Protein AF-A0A7S2HI27-F1 (afdb_monomer)

Secondary structure (DSSP, 8-state):
---------------------------------------TTSSS-----PPPHHHHHHHHHHHHHHHHHHHHHHHHHHHHHHHHHHHHHHHHHHHHHHHHHHHHHHHHHHHHHHHS-GGGTS-S---S-HHHHHHHHHHHHHHHHHHHHHHHHHHHHHHHHHHHHHHHHHHHHHHHHHHHHHHHHHHHHHHHHHHHHHHHHHHHHHHHHHHHHHTTSS-HHHHHHHHHHHHHHHHHHHHHHHHHHHHHHHHHHHHHHHHHHHHHHHHHHHHHHHHHHHHHHHHHHHHHHHHHHHHHHHHHHHHHHHHHHHHHHHHHHHHHHHHHHHHHHHHHHHHHHHHHHHHHHHHHHTT-

Sequence (352 aa):
RFGRGDNMASTRREGIGSPRAEFLLSQSPRGRANTPQLPEWSAASSHYTPPTPEERSARKREARSLVLAWELDGKKEALNTAKKLSARRTLEAKTIELATLAQDALLTHERQVFIKPFSARLGADSPRTPWRDVAGETAARSRHVMLEAARASQRHEESVARALDAEKTERFAELRDRELRASIIDAEAKRRAYQQQEEESLERQRQLAAAKAAMRKDSTEEKQRMRQELDQAAAAFRKMREEQTTQRKVEKAAAQARAEKRRDEYQRQRQKEQEEFLNARSEREEVRQLDLAIERARRKHGVYEEAMEKLAPISIAYERLLKKEELVSRCCQLTVIYMPTLTCALALISRR

Foldseek 3Di:
DDDDDDDDDDDDDDDDDDDDDDDDDDDDDDDDDDDDPDPPPVPDDPVPPPDDPVRVVVVVLVVVLVVLVVVLVVLVVVLVVLVVVLVVLVVVLVVLVVVLVVLVVVLVVVVVVVPPDPVVPPPDDDDPDPVPVVVVVVVVVVVVSVVSVVVSVVSVVVSVVSVVVSVVVVVVSVVVSVVSVVVSVVSVVVSVVSVVVVVVVVVVVVVVVVLVVVCVDDDPVVNVVSVVVVVVVVVVVVVVVVVVVVVVVVVVVVVVVVVVVVVVVVVVVVVVVVVVVVVVVVVVVVVVVVVVVVVVVVVVVVVVVVVVVVVVVVVVVVVVVVVVVVVVVVVVVCCVVVVVVVVVVVVVVVVD

Nearest PDB structures (foldseek):
  3g6b-assembly1_A  TM=4.090E-01  e=7.636E+00  Thermotoga maritima

Radius of gyration: 52.17 Å; Cα contacts (8 Å, |Δi|>4): 32; chains: 1; bounding box: 162×77×148 Å

Solvent-accessible surface area (backbone atoms only — not comparable to full-atom values): 20433 Å² total; per-residue (Å²): 137,90,80,89,83,88,82,89,86,89,79,85,81,88,73,89,76,82,85,82,87,84,84,79,94,76,83,87,82,90,80,84,89,74,91,71,80,73,68,80,79,83,76,64,88,76,78,77,71,77,74,49,76,64,54,51,51,49,52,54,49,51,52,50,53,50,50,56,48,52,55,45,51,53,50,52,51,53,50,52,52,51,53,53,54,51,54,50,50,55,51,56,49,51,55,50,53,53,53,51,54,56,48,52,54,49,54,52,50,52,49,51,63,66,65,48,65,74,76,74,75,76,67,81,92,77,97,64,81,60,66,64,59,50,51,50,52,52,51,51,49,50,49,48,53,50,52,50,50,51,54,48,51,53,51,48,55,52,48,52,53,50,46,54,51,47,53,52,52,48,54,52,49,52,53,50,49,52,51,48,52,52,53,46,53,53,47,52,50,52,52,52,54,50,51,53,54,51,52,56,52,51,51,50,49,51,51,53,49,51,54,58,55,56,70,73,56,94,51,79,64,58,52,52,52,51,48,52,51,50,52,51,50,51,51,51,50,49,51,52,49,50,53,50,52,51,50,51,50,51,51,50,52,54,50,47,56,54,51,52,51,51,50,54,52,50,51,52,50,53,48,50,55,50,50,52,52,51,51,57,48,49,53,53,51,50,53,52,53,50,52,54,50,51,52,52,50,51,54,52,49,52,54,51,51,54,49,48,63,60,46,52,61,52,53,55,52,49,54,52,50,52,54,47,51,53,50,52,53,53,50,53,54,47,48,67,62,46,50,61,54,50,52,50,51,51,54,56,59,75,73,109

pLDDT: mean 71.55, std 16.92, range [29.66, 94.19]

Mean predicted aligned error: 22.21 Å

Organism: NCBI:txid156173

Structure (mmCIF, N/CA/C/O backbone):
data_AF-A0A7S2HI27-F1
#
_entry.id   AF-A0A7S2HI27-F1
#
loop_
_atom_site.group_PDB
_atom_site.id
_atom_site.type_symbol
_atom_site.label_atom_id
_atom_site.label_alt_id
_atom_site.label_comp_id
_atom_site.label_asym_id
_atom_site.label_entity_id
_atom_site.label_seq_id
_atom_site.pdbx_PDB_ins_code
_atom_site.Cartn_x
_atom_site.Cartn_y
_atom_site.Cartn_z
_atom_site.occupancy
_atom_site.B_iso_or_equiv
_atom_site.auth_seq_id
_atom_site.auth_comp_id
_atom_site.auth_asym_id
_atom_site.auth_atom_id
_atom_site.pdbx_PDB_model_num
ATOM 1 N N . ARG A 1 1 ? -7.202 48.201 -12.103 1.00 40.34 1 ARG A N 1
ATOM 2 C CA . ARG A 1 1 ? -7.567 47.899 -13.509 1.00 40.34 1 ARG A CA 1
ATOM 3 C C . ARG A 1 1 ? -7.611 46.388 -13.651 1.00 40.34 1 ARG A C 1
ATOM 5 O O . ARG A 1 1 ? -6.640 45.734 -13.310 1.00 40.34 1 ARG A O 1
ATOM 12 N N . PHE A 1 2 ? -8.782 45.886 -14.027 1.00 35.78 2 PHE A N 1
ATOM 13 C CA . PHE A 1 2 ? -9.138 44.479 -14.188 1.00 35.78 2 PHE A CA 1
ATOM 14 C C . PHE A 1 2 ? -8.617 43.893 -15.510 1.00 35.78 2 PHE A C 1
ATOM 16 O O . PHE A 1 2 ? -8.564 44.608 -16.506 1.00 35.78 2 PHE A O 1
ATOM 23 N N . GLY A 1 3 ? -8.395 42.579 -15.519 1.00 37.97 3 GLY A N 1
ATOM 24 C CA . GLY A 1 3 ? -8.517 41.676 -16.672 1.00 37.97 3 GLY A CA 1
ATOM 25 C C . GLY A 1 3 ? -8.587 40.255 -16.103 1.00 37.97 3 GLY A C 1
ATOM 26 O O . GLY A 1 3 ? -7.599 39.800 -15.545 1.00 37.97 3 GLY A O 1
ATOM 27 N N . ARG A 1 4 ? -9.767 39.666 -15.858 1.00 39.31 4 ARG A N 1
ATOM 28 C CA . ARG A 1 4 ? -10.734 39.039 -16.788 1.00 39.31 4 ARG A CA 1
ATOM 29 C C . ARG A 1 4 ? -10.100 38.013 -17.726 1.00 39.31 4 ARG A C 1
ATOM 31 O O . ARG A 1 4 ? -9.269 38.359 -18.556 1.00 39.31 4 ARG A O 1
ATOM 38 N N . GLY A 1 5 ? -10.588 36.784 -17.594 1.00 36.47 5 GLY A N 1
ATOM 39 C CA . GLY A 1 5 ? -10.248 35.619 -18.397 1.00 36.47 5 GLY A CA 1
ATOM 40 C C . GLY A 1 5 ? -10.961 34.385 -17.852 1.00 36.47 5 GLY A C 1
ATOM 41 O O . GLY A 1 5 ? -10.316 33.462 -17.373 1.00 36.47 5 GLY A O 1
ATOM 42 N N . ASP A 1 6 ? -12.294 34.440 -17.854 1.00 36.91 6 ASP A N 1
ATOM 43 C CA . ASP A 1 6 ? -13.207 33.329 -17.590 1.00 36.91 6 ASP A CA 1
ATOM 44 C C . ASP A 1 6 ? -12.965 32.158 -18.559 1.00 36.91 6 ASP A C 1
ATOM 46 O O . ASP A 1 6 ? -12.776 32.385 -19.754 1.00 36.91 6 ASP A O 1
ATOM 50 N N . ASN A 1 7 ? -13.054 30.910 -18.079 1.00 36.78 7 ASN A N 1
ATOM 51 C CA . ASN A 1 7 ? -14.154 30.015 -18.466 1.00 36.78 7 ASN A CA 1
ATOM 52 C C . ASN A 1 7 ? -14.074 28.606 -17.842 1.00 36.78 7 ASN A C 1
ATOM 54 O O . ASN A 1 7 ? -13.100 27.880 -18.002 1.00 36.78 7 ASN A O 1
ATOM 58 N N . MET A 1 8 ? -15.211 28.237 -17.238 1.00 33.50 8 MET A N 1
ATOM 59 C CA . MET A 1 8 ? -15.946 26.973 -17.402 1.00 33.50 8 MET A CA 1
ATOM 60 C C . MET A 1 8 ? -15.284 25.648 -16.983 1.00 33.50 8 MET A C 1
ATOM 62 O O . MET A 1 8 ? -14.594 25.011 -17.766 1.00 33.50 8 MET A O 1
ATOM 66 N N . ALA A 1 9 ? -15.685 25.142 -15.810 1.00 36.34 9 ALA A N 1
ATOM 67 C CA . ALA A 1 9 ? -16.401 23.860 -15.702 1.00 36.34 9 ALA A CA 1
ATOM 68 C C . ALA A 1 9 ? -16.939 23.669 -14.272 1.00 36.34 9 ALA A C 1
ATOM 70 O O . ALA A 1 9 ? -16.255 23.214 -13.359 1.00 36.34 9 ALA A O 1
ATOM 71 N N . SER A 1 10 ? -18.202 24.054 -14.102 1.00 35.12 10 SER A N 1
ATOM 72 C CA . SER A 1 10 ? -19.048 23.744 -12.955 1.00 35.12 10 SER A CA 1
ATOM 73 C C . SER A 1 10 ? -19.650 22.352 -13.150 1.00 35.12 10 SER A C 1
ATOM 75 O O . SER A 1 10 ? -20.384 22.132 -14.111 1.00 35.12 10 SER A O 1
ATOM 77 N N . THR A 1 11 ? -19.387 21.425 -12.228 1.00 40.94 11 THR A N 1
ATOM 78 C CA . THR A 1 11 ? -20.163 20.184 -12.097 1.00 40.94 11 THR A CA 1
ATOM 79 C C . THR A 1 11 ? -20.580 19.958 -10.648 1.00 40.94 11 THR A C 1
ATOM 81 O O . THR A 1 11 ? -19.803 19.507 -9.812 1.00 40.94 11 THR A O 1
ATOM 84 N N . ARG A 1 12 ? -21.849 20.310 -10.402 1.00 34.94 12 ARG A N 1
ATOM 85 C CA . ARG A 1 12 ? -22.857 19.591 -9.602 1.00 34.94 12 ARG A CA 1
ATOM 86 C C . ARG A 1 12 ? -22.393 18.940 -8.289 1.00 34.94 12 ARG A C 1
ATOM 88 O O . ARG A 1 12 ? -21.999 17.781 -8.243 1.00 34.94 12 ARG A O 1
ATOM 95 N N . ARG A 1 13 ? -22.634 19.662 -7.191 1.00 35.91 13 ARG A N 1
ATOM 96 C CA . ARG A 1 13 ? -22.995 19.082 -5.890 1.00 35.91 13 ARG A CA 1
ATOM 97 C C . ARG A 1 13 ? -24.518 19.084 -5.787 1.00 35.91 13 ARG A C 1
ATOM 99 O O . ARG A 1 13 ? -25.119 20.147 -5.664 1.00 35.91 13 ARG A O 1
ATOM 106 N N . GLU A 1 14 ? -25.134 17.911 -5.846 1.00 38.25 14 GLU A N 1
ATOM 107 C CA . GLU A 1 14 ? -26.539 17.739 -5.477 1.00 38.25 14 GLU A CA 1
ATOM 108 C C . GLU A 1 14 ? -26.642 17.788 -3.948 1.00 38.25 14 GLU A C 1
ATOM 110 O O . GLU A 1 14 ? -26.297 16.845 -3.239 1.00 38.25 14 GLU A O 1
ATOM 115 N N . GLY A 1 15 ? -27.042 18.954 -3.438 1.00 33.56 15 GLY A N 1
ATOM 116 C CA . GLY A 1 15 ? -27.524 19.121 -2.075 1.00 33.56 15 GLY A CA 1
ATOM 117 C C . GLY A 1 15 ? -29.012 18.797 -2.038 1.00 33.56 15 GLY A C 1
ATOM 118 O O . GLY A 1 15 ? -29.808 19.467 -2.693 1.00 33.56 15 GLY A O 1
ATOM 119 N N . ILE A 1 16 ? -29.384 17.771 -1.278 1.00 37.97 16 ILE A N 1
ATOM 120 C CA . ILE A 1 16 ? -30.780 17.433 -0.999 1.00 37.97 16 ILE A CA 1
ATOM 121 C C . ILE A 1 16 ? -31.325 18.508 -0.053 1.00 37.97 16 ILE A C 1
ATOM 123 O O . ILE A 1 16 ? -30.969 18.572 1.124 1.00 37.97 16 ILE A O 1
ATOM 127 N N . GLY A 1 17 ? -32.134 19.399 -0.623 1.00 32.72 17 GLY A N 1
ATOM 128 C CA . GLY A 1 17 ? -32.832 20.471 0.068 1.00 32.72 17 GLY A CA 1
ATOM 129 C C . GLY A 1 17 ? -34.028 19.955 0.863 1.00 32.72 17 GLY A C 1
ATOM 130 O O . GLY A 1 17 ? -34.836 19.169 0.377 1.00 32.72 17 GLY A O 1
ATOM 131 N N . SER A 1 18 ? -34.126 20.444 2.093 1.00 34.38 18 SER A N 1
ATOM 132 C CA . SER A 1 18 ? -35.302 20.372 2.957 1.00 34.38 18 SER A CA 1
ATOM 133 C C . SER A 1 18 ? -36.383 21.335 2.439 1.00 34.38 18 SER A C 1
ATOM 135 O O . SER A 1 18 ? -36.080 22.525 2.306 1.00 34.38 18 SER A O 1
ATOM 137 N N . PRO A 1 19 ? -37.625 20.902 2.144 1.00 43.41 19 PRO A N 1
ATOM 138 C CA . PRO A 1 19 ? -38.690 21.828 1.792 1.00 43.41 19 PRO A CA 1
ATOM 139 C C . PRO A 1 19 ? -39.452 22.271 3.046 1.00 43.41 19 PRO A C 1
ATOM 141 O O . PRO A 1 19 ? -40.261 21.546 3.622 1.00 43.41 19 PRO A O 1
ATOM 144 N N . ARG A 1 20 ? -39.185 23.516 3.445 1.00 33.19 20 ARG A N 1
ATOM 145 C CA . ARG A 1 20 ? -40.008 24.322 4.348 1.00 33.19 20 ARG A CA 1
ATOM 146 C C . ARG A 1 20 ? -41.232 24.789 3.553 1.00 33.19 20 ARG A C 1
ATOM 148 O O . ARG A 1 20 ? -41.101 25.620 2.661 1.00 33.19 20 ARG A O 1
ATOM 155 N N . ALA A 1 21 ? -42.395 24.211 3.836 1.00 35.25 21 ALA A N 1
ATOM 156 C CA . ALA A 1 21 ? -43.659 24.605 3.226 1.00 35.25 21 ALA A CA 1
ATOM 157 C C . ALA A 1 21 ? -44.201 25.874 3.906 1.00 35.25 21 ALA A C 1
ATOM 159 O O . ALA A 1 21 ? -44.671 25.831 5.041 1.00 35.25 21 ALA A O 1
ATOM 160 N N . GLU A 1 22 ? -44.138 26.998 3.200 1.00 37.84 22 GLU A N 1
ATOM 161 C CA . GLU A 1 22 ? -44.993 28.163 3.421 1.00 37.84 22 GLU A CA 1
ATOM 162 C C . GLU A 1 22 ? -46.023 28.175 2.297 1.00 37.84 22 GLU A C 1
ATOM 164 O O . GLU A 1 22 ? -45.631 28.347 1.151 1.00 37.84 22 GLU A O 1
ATOM 169 N N . PHE A 1 23 ? -47.315 28.006 2.590 1.00 33.44 23 PHE A N 1
ATOM 170 C CA . PHE A 1 23 ? -48.373 28.441 1.674 1.00 33.44 23 PHE A CA 1
ATOM 171 C C . PHE A 1 23 ? -49.658 28.809 2.442 1.00 33.44 23 PHE A C 1
ATOM 173 O O . PHE A 1 23 ? -50.375 27.959 2.956 1.00 33.44 23 PHE A O 1
ATOM 180 N N . LEU A 1 24 ? -49.881 30.127 2.486 1.00 33.06 24 LEU A N 1
ATOM 181 C CA . LEU A 1 24 ? -51.137 30.881 2.389 1.00 33.06 24 LEU A CA 1
ATOM 182 C C . LEU A 1 24 ? -52.266 30.687 3.421 1.00 33.06 24 LEU A C 1
ATOM 184 O O . LEU A 1 24 ? -53.130 29.820 3.328 1.00 33.06 24 LEU A O 1
ATOM 188 N N . LEU A 1 25 ? -52.353 31.701 4.286 1.00 38.38 25 LEU A N 1
ATOM 189 C CA . LEU A 1 25 ? -53.592 32.257 4.827 1.00 38.38 25 LEU A CA 1
ATOM 190 C C . LEU A 1 25 ? -54.541 32.682 3.690 1.00 38.38 25 LEU A C 1
ATOM 192 O O . LEU A 1 25 ? -54.223 33.599 2.935 1.00 38.38 25 LEU A O 1
ATOM 196 N N . SER A 1 26 ? -55.741 32.100 3.624 1.00 33.62 26 SER A N 1
ATOM 197 C CA . SER A 1 26 ? -56.891 32.761 2.995 1.00 33.62 26 SER A CA 1
ATOM 198 C C . SER A 1 26 ? -58.207 32.409 3.706 1.00 33.62 26 SER A C 1
ATOM 200 O O . SER A 1 26 ? -58.668 31.276 3.716 1.00 33.62 26 SER A O 1
ATOM 202 N N . GLN A 1 27 ? -58.716 33.428 4.401 1.00 33.16 27 GLN A N 1
ATOM 203 C CA . GLN A 1 27 ? -60.108 33.849 4.597 1.00 33.16 27 GLN A CA 1
ATOM 204 C C . GLN A 1 27 ? -61.234 32.799 4.693 1.00 33.16 27 GLN A C 1
ATOM 206 O O . GLN A 1 27 ? -61.635 32.166 3.722 1.00 33.16 27 GLN A O 1
ATOM 211 N N . SER A 1 28 ? -61.863 32.767 5.869 1.00 32.09 28 SER A N 1
ATOM 212 C CA . SER A 1 28 ? -63.181 32.180 6.122 1.00 32.09 28 SER A CA 1
ATOM 213 C C . SER A 1 28 ? -64.318 33.015 5.511 1.00 32.09 28 SER A C 1
ATOM 215 O O . SER A 1 28 ? -64.331 34.233 5.706 1.00 32.09 28 SER A O 1
ATOM 217 N N . PRO A 1 29 ? -65.375 32.388 4.965 1.00 38.41 29 PRO A N 1
ATOM 218 C CA . PRO A 1 29 ? -66.709 32.970 4.935 1.00 38.41 29 PRO A CA 1
ATOM 219 C C . PRO A 1 29 ? -67.636 32.293 5.960 1.00 38.41 29 PRO A C 1
ATOM 221 O O . PRO A 1 29 ? -67.665 31.074 6.119 1.00 38.41 29 PRO A O 1
ATOM 224 N N . ARG A 1 30 ? -68.410 33.116 6.675 1.00 38.09 30 ARG A N 1
ATOM 225 C CA . ARG A 1 30 ? -69.510 32.712 7.565 1.00 38.09 30 ARG A CA 1
ATOM 226 C C . ARG A 1 30 ? -70.665 32.105 6.754 1.00 38.09 30 ARG A C 1
ATOM 228 O O . ARG A 1 30 ? -71.075 32.705 5.768 1.00 38.09 30 ARG A O 1
ATOM 235 N N . GLY A 1 31 ? -71.280 31.023 7.244 1.00 29.66 31 GLY A N 1
ATOM 236 C CA . GLY A 1 31 ? -72.578 30.554 6.739 1.00 29.66 31 GLY A CA 1
ATOM 237 C C . GLY A 1 31 ? -73.040 29.203 7.300 1.00 29.66 31 GLY A C 1
ATOM 238 O O . GLY A 1 31 ? -72.462 28.174 6.992 1.00 29.66 31 GLY A O 1
ATOM 239 N N . ARG A 1 32 ? -74.077 29.254 8.143 1.00 34.44 32 ARG A N 1
ATOM 240 C CA . ARG A 1 32 ? -74.906 28.198 8.766 1.00 34.44 32 ARG A CA 1
ATOM 241 C C . ARG A 1 32 ? -74.897 26.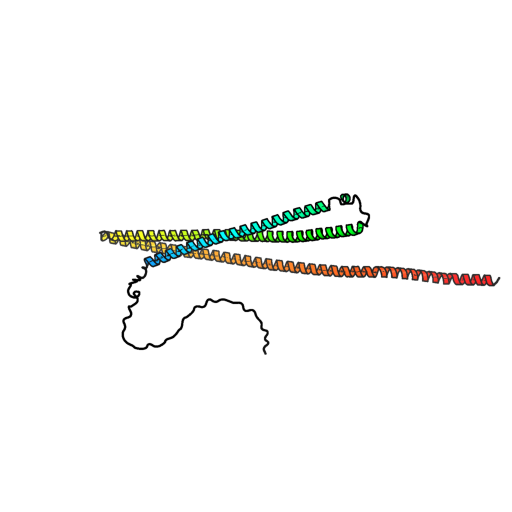758 8.199 1.00 34.44 32 ARG A C 1
ATOM 243 O O . ARG A 1 32 ? -75.182 26.533 7.034 1.00 34.44 32 ARG A O 1
ATOM 250 N N . ALA A 1 33 ? -74.806 25.832 9.163 1.00 43.66 33 ALA A N 1
ATOM 251 C CA . ALA A 1 33 ? -75.565 24.585 9.326 1.00 43.66 33 ALA A CA 1
ATOM 252 C C . ALA A 1 33 ? -75.698 23.647 8.116 1.00 43.66 33 ALA A C 1
ATOM 254 O O . ALA A 1 33 ? -76.652 23.724 7.356 1.00 43.66 33 ALA A O 1
ATOM 255 N N . ASN A 1 34 ? -74.802 22.664 8.072 1.00 35.19 34 ASN A N 1
ATOM 256 C CA . ASN A 1 34 ? -75.129 21.269 7.791 1.00 35.19 34 ASN A CA 1
ATOM 257 C C . ASN A 1 34 ? -74.070 20.433 8.507 1.00 35.19 34 ASN A C 1
ATOM 259 O O . ASN A 1 34 ? 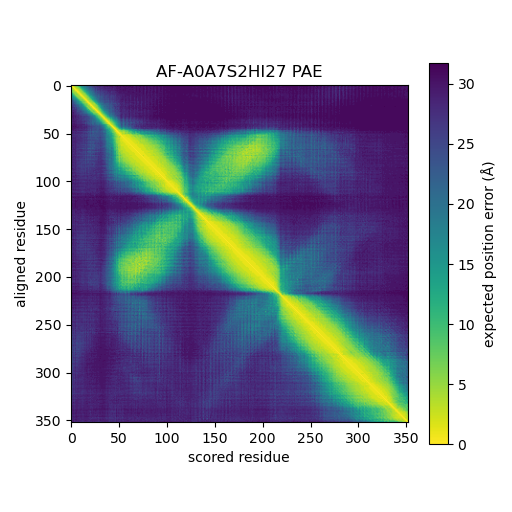-72.881 20.642 8.289 1.00 35.19 34 ASN A O 1
ATOM 263 N N . THR A 1 35 ? -74.497 19.564 9.419 1.00 51.72 35 THR A N 1
ATOM 264 C CA . THR A 1 35 ? -73.659 18.585 10.124 1.00 51.72 35 THR A CA 1
ATOM 265 C C . THR A 1 35 ? -72.743 17.843 9.150 1.00 51.72 35 THR A C 1
ATOM 267 O O . THR A 1 35 ? -73.254 17.053 8.355 1.00 51.72 35 THR A O 1
ATOM 270 N N . PRO A 1 36 ? -71.411 18.009 9.222 1.00 41.00 36 PRO A N 1
ATOM 271 C CA . PRO A 1 36 ? -70.496 17.026 8.686 1.00 41.00 36 PRO A CA 1
ATOM 272 C C . PRO A 1 36 ? -70.196 16.048 9.820 1.00 41.00 36 PRO A C 1
ATOM 274 O O . PRO A 1 36 ? -69.740 16.448 10.893 1.00 41.00 36 PRO A O 1
ATOM 277 N N . GLN A 1 37 ? -70.481 14.768 9.592 1.00 46.38 37 GLN A N 1
ATOM 278 C CA . GLN A 1 37 ? -69.892 13.679 10.363 1.00 46.38 37 GLN A CA 1
ATOM 279 C C . GLN A 1 37 ? -68.414 14.004 10.616 1.00 46.38 37 GLN A C 1
ATOM 281 O O . GLN A 1 37 ? -67.639 14.176 9.673 1.00 46.38 37 GLN A O 1
ATOM 286 N N . LEU A 1 38 ? -68.043 14.142 11.891 1.00 37.84 38 LEU A N 1
ATOM 287 C CA . LEU A 1 38 ? -66.640 14.140 12.280 1.00 37.84 38 LEU A CA 1
ATOM 288 C C . LEU A 1 38 ? -66.020 12.855 11.711 1.00 37.84 38 LEU A C 1
ATOM 290 O O . LEU A 1 38 ? -66.597 11.785 11.920 1.00 37.84 38 LEU A O 1
ATOM 294 N N . PRO A 1 39 ? -64.883 12.925 10.997 1.00 42.19 39 PRO A N 1
ATOM 295 C CA . PRO A 1 39 ? -64.158 11.723 10.623 1.00 42.19 39 PRO A CA 1
ATOM 296 C C . PRO A 1 39 ? -63.851 10.948 11.906 1.00 42.19 39 PRO A C 1
ATOM 298 O O . PRO A 1 39 ? -63.315 11.523 12.854 1.00 42.19 39 PRO A O 1
ATOM 301 N N . GLU A 1 40 ? -64.160 9.653 11.934 1.00 45.72 40 GLU A N 1
ATOM 302 C CA . GLU A 1 40 ? -64.028 8.738 13.087 1.00 45.72 40 GLU A CA 1
ATOM 303 C C . GLU A 1 40 ? -62.592 8.585 13.641 1.00 45.72 40 GLU A C 1
ATOM 305 O O . GLU A 1 40 ? -62.321 7.750 14.496 1.00 45.72 40 GLU A O 1
ATOM 310 N N . TRP A 1 41 ? -61.648 9.415 13.204 1.00 50.16 41 TRP A N 1
ATOM 311 C CA . TRP A 1 41 ? -60.259 9.420 13.647 1.00 50.16 41 TRP A CA 1
ATOM 312 C C . TRP A 1 41 ? -60.013 10.357 14.837 1.00 50.16 41 TRP A C 1
ATOM 314 O O . TRP A 1 41 ? -58.933 10.318 15.419 1.00 50.16 41 TRP A O 1
ATOM 324 N N . SER A 1 42 ? -60.986 11.188 15.238 1.00 45.28 42 SER A N 1
ATOM 325 C CA . SER A 1 42 ? -60.848 12.058 16.421 1.00 45.28 42 SER A CA 1
ATOM 326 C C . SER A 1 42 ? -61.451 11.478 17.705 1.00 45.28 42 SER A C 1
ATOM 328 O O . SER A 1 42 ? -61.485 12.165 18.723 1.00 45.28 42 SER A O 1
ATOM 330 N N . ALA A 1 43 ? -61.924 10.230 17.682 1.00 45.66 43 ALA A N 1
ATOM 331 C CA . ALA A 1 43 ? -62.493 9.561 18.850 1.00 45.66 43 ALA A CA 1
ATOM 332 C C . ALA A 1 43 ? -62.038 8.098 18.941 1.00 45.66 43 ALA A C 1
ATOM 334 O O . ALA A 1 43 ? -62.840 7.182 19.072 1.00 45.66 43 ALA A O 1
ATOM 335 N N . ALA A 1 44 ? -60.727 7.877 18.908 1.00 43.84 44 ALA A N 1
ATOM 336 C CA . ALA A 1 44 ? -60.136 6.669 19.458 1.00 43.84 44 ALA A CA 1
ATOM 337 C C . ALA A 1 44 ? -58.902 7.063 20.265 1.00 43.84 44 ALA A C 1
ATOM 339 O O . ALA A 1 44 ? -57.902 7.558 19.751 1.00 43.84 44 ALA A O 1
ATOM 340 N N . SER A 1 45 ? -59.025 6.860 21.566 1.00 48.09 45 SER A N 1
ATOM 341 C CA . SER A 1 45 ? -57.973 6.854 22.564 1.00 48.09 45 SER A CA 1
ATOM 342 C C . SER A 1 45 ? -56.720 6.102 22.091 1.00 48.09 45 SER A C 1
ATOM 344 O O . SER A 1 45 ? -5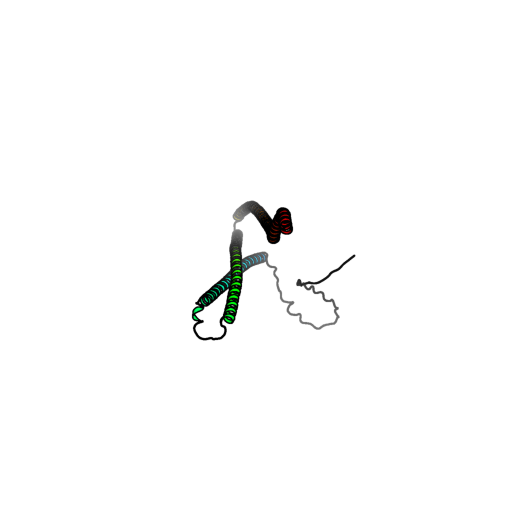6.558 4.915 22.372 1.00 48.09 45 SER A O 1
ATOM 346 N N . SER A 1 46 ? -55.761 6.783 21.465 1.00 48.97 46 SER A N 1
ATOM 347 C CA . SER A 1 46 ? -54.372 6.370 21.635 1.00 48.97 46 SER A CA 1
ATOM 348 C C . SER A 1 46 ? -53.952 6.896 23.003 1.00 48.97 46 SER A C 1
ATOM 350 O O . SER A 1 46 ? -53.443 8.011 23.129 1.00 48.97 46 SER A O 1
ATOM 352 N N . HIS A 1 47 ? -54.229 6.122 24.055 1.00 50.62 47 HIS A N 1
ATOM 353 C CA . HIS A 1 47 ? -53.550 6.294 25.332 1.00 50.62 47 HIS A CA 1
ATOM 354 C C . HIS A 1 47 ? -52.058 6.061 25.084 1.00 50.62 47 HIS A C 1
ATOM 356 O O . HIS A 1 47 ? -51.545 4.959 25.248 1.00 50.62 47 HIS A O 1
ATOM 362 N N . TYR A 1 48 ? -51.357 7.097 24.627 1.00 55.38 48 TYR A N 1
ATOM 363 C CA . TYR A 1 48 ? -49.911 7.109 24.610 1.00 55.38 48 TYR A CA 1
ATOM 364 C C . TYR A 1 48 ? -49.472 7.189 26.068 1.00 55.38 48 TYR A C 1
ATOM 366 O O . TYR A 1 48 ? -49.346 8.267 26.647 1.00 55.38 48 TYR A O 1
ATOM 374 N N . THR A 1 49 ? -49.307 6.029 26.695 1.00 62.81 49 THR A N 1
ATOM 375 C CA . THR A 1 49 ? -48.603 5.936 27.965 1.00 62.81 49 THR A CA 1
ATOM 376 C C . THR A 1 49 ? -47.130 6.191 27.668 1.00 62.81 49 THR A C 1
ATOM 378 O O . THR A 1 49 ? -46.519 5.407 26.934 1.00 62.81 49 THR A O 1
ATOM 381 N N . PRO A 1 50 ? -46.542 7.292 28.173 1.00 67.00 50 PRO A N 1
ATOM 382 C CA . PRO A 1 50 ? -45.126 7.536 27.981 1.00 67.00 50 PRO A CA 1
ATOM 383 C C . PRO A 1 50 ? -44.358 6.344 28.559 1.00 67.00 50 PRO A C 1
ATOM 385 O O . PRO A 1 50 ? -44.660 5.920 29.678 1.00 67.00 50 PRO A O 1
ATOM 388 N N . PRO A 1 51 ? -43.378 5.797 27.821 1.00 71.25 51 PRO A N 1
ATOM 389 C CA . PRO A 1 51 ? -42.718 4.574 28.230 1.00 71.25 51 PRO A CA 1
ATOM 390 C C . PRO A 1 51 ? -42.088 4.760 29.605 1.00 71.25 51 PRO A C 1
ATOM 392 O O . PRO A 1 51 ? -41.453 5.794 29.899 1.00 71.25 51 PRO A O 1
ATOM 395 N N . THR A 1 52 ? -42.276 3.756 30.455 1.00 80.19 52 THR A N 1
ATOM 396 C CA . THR A 1 52 ? -41.739 3.779 31.814 1.00 80.19 52 THR A CA 1
ATOM 397 C C . THR A 1 52 ? -40.209 3.913 31.761 1.00 80.19 52 THR A C 1
ATOM 399 O O . THR A 1 52 ? -39.575 3.611 30.741 1.00 80.19 52 THR A O 1
ATOM 402 N N . PRO A 1 53 ? -39.557 4.416 32.823 1.00 74.25 53 PRO A N 1
ATOM 403 C CA . PRO A 1 53 ? -38.096 4.483 32.872 1.00 74.25 53 PRO A CA 1
ATOM 404 C C . PRO A 1 53 ? -37.437 3.122 32.591 1.00 74.25 53 PRO A C 1
ATOM 406 O O . PRO A 1 53 ? -36.385 3.060 31.952 1.00 74.25 53 PRO A O 1
ATOM 409 N N . GLU A 1 54 ? -38.092 2.036 33.008 1.00 74.31 54 GLU A N 1
ATOM 410 C CA . GLU A 1 54 ? -37.666 0.658 32.768 1.00 74.31 54 GLU A CA 1
ATOM 411 C C . GLU A 1 54 ? -37.768 0.284 31.287 1.00 74.31 54 GLU A C 1
ATOM 413 O O . GLU A 1 54 ? -36.764 -0.140 30.711 1.00 74.31 54 GLU A O 1
ATOM 418 N N . GLU A 1 55 ? -38.900 0.554 30.632 1.00 74.94 55 GLU A N 1
ATOM 419 C CA . GLU A 1 55 ? -39.083 0.338 29.188 1.00 74.94 55 GLU A CA 1
ATOM 420 C C . GLU A 1 55 ? -38.109 1.163 28.342 1.00 74.94 55 GLU A C 1
ATOM 422 O O . GLU A 1 55 ? -37.526 0.656 27.383 1.00 74.94 55 GLU A O 1
ATOM 427 N N . ARG A 1 56 ? -37.859 2.427 28.708 1.00 74.31 56 ARG A N 1
ATOM 428 C CA . ARG A 1 56 ? -36.842 3.259 28.040 1.00 74.31 56 ARG A CA 1
ATOM 429 C C . ARG A 1 56 ? -35.443 2.674 28.199 1.00 74.31 56 ARG A C 1
ATOM 431 O O . ARG A 1 56 ? -34.655 2.701 27.253 1.00 74.31 56 ARG A O 1
ATOM 438 N N . SER A 1 57 ? -35.128 2.136 29.377 1.00 73.69 57 SER A N 1
ATOM 439 C CA . SER A 1 57 ? -33.845 1.478 29.623 1.00 73.69 57 SER A CA 1
ATOM 440 C C . SER A 1 57 ? -33.702 0.171 28.837 1.00 73.69 57 SER A C 1
ATOM 442 O O . SER A 1 57 ? -32.612 -0.107 28.342 1.00 73.69 57 SER A O 1
ATOM 444 N N . ALA A 1 58 ? -34.783 -0.602 28.694 1.00 74.25 58 ALA A N 1
ATOM 445 C CA . ALA A 1 58 ? -34.817 -1.849 27.937 1.00 74.25 58 ALA A CA 1
ATOM 446 C C . ALA A 1 58 ? -34.653 -1.580 26.436 1.00 74.25 58 ALA A C 1
ATOM 448 O O . ALA A 1 58 ? -33.750 -2.128 25.815 1.00 74.25 58 ALA A O 1
ATOM 449 N N . ARG A 1 59 ? -35.402 -0.616 25.884 1.00 77.31 59 ARG A N 1
ATOM 450 C CA . ARG A 1 59 ? -35.259 -0.192 24.480 1.00 77.31 59 ARG A CA 1
ATOM 451 C C . ARG A 1 59 ? -33.860 0.333 24.166 1.00 77.31 59 ARG A C 1
ATOM 453 O O . ARG A 1 59 ? -33.321 0.068 23.100 1.00 77.31 59 ARG A O 1
ATOM 460 N N . LYS A 1 60 ? -33.235 1.066 25.094 1.00 80.25 60 LYS A N 1
ATOM 461 C CA . LYS A 1 60 ? -31.855 1.551 24.919 1.00 80.25 60 LYS A CA 1
ATOM 462 C C . LYS A 1 60 ? -30.833 0.411 24.929 1.00 80.25 60 LYS A C 1
ATOM 464 O O . LYS A 1 60 ? -29.819 0.514 24.242 1.00 80.25 60 LYS A O 1
ATOM 469 N N . ARG A 1 61 ? -31.081 -0.641 25.713 1.00 76.44 61 ARG A N 1
ATOM 470 C CA . ARG A 1 61 ? -30.254 -1.855 25.754 1.00 76.44 61 ARG A CA 1
ATOM 471 C C . ARG A 1 61 ? -30.386 -2.662 24.466 1.00 76.44 61 ARG A C 1
ATOM 473 O O . ARG A 1 61 ? -29.382 -2.958 23.828 1.00 76.44 61 ARG A O 1
ATOM 480 N N . GLU A 1 62 ? -31.618 -2.891 24.031 1.00 78.00 62 GLU A N 1
ATOM 481 C CA . GLU A 1 62 ? -31.942 -3.576 22.780 1.00 78.00 62 GLU A CA 1
ATOM 482 C C . GLU A 1 62 ? -31.389 -2.835 21.553 1.00 78.00 62 GLU A C 1
ATOM 484 O O . GLU A 1 62 ? -30.735 -3.426 20.701 1.00 78.00 62 GLU A O 1
ATOM 489 N N . ALA A 1 63 ? -31.520 -1.507 21.499 1.00 76.31 63 ALA A N 1
ATOM 490 C CA . ALA A 1 63 ? -30.918 -0.714 20.428 1.00 76.31 63 ALA A CA 1
ATOM 491 C C . ALA A 1 63 ? -29.385 -0.846 20.396 1.00 76.31 63 ALA A C 1
ATOM 493 O O . ALA A 1 63 ? -28.790 -0.928 19.324 1.00 76.31 63 ALA A O 1
ATOM 494 N N . ARG A 1 64 ? -28.723 -0.890 21.560 1.00 76.81 64 ARG A N 1
ATOM 495 C CA . ARG A 1 64 ? -27.265 -1.072 21.638 1.00 76.81 64 ARG A CA 1
ATOM 496 C C . ARG A 1 64 ? -26.832 -2.468 21.200 1.00 76.81 64 ARG A C 1
ATOM 498 O O . ARG A 1 64 ? -25.822 -2.579 20.508 1.00 76.81 64 ARG A O 1
ATOM 505 N N . SER A 1 65 ? -27.572 -3.511 21.573 1.00 79.38 65 SER A N 1
ATOM 506 C CA . SER A 1 65 ? -27.260 -4.878 21.149 1.00 79.38 65 SER A CA 1
ATOM 507 C C . SER A 1 65 ? -27.452 -5.058 19.639 1.00 79.38 65 SER A C 1
ATOM 509 O O . SER A 1 65 ? -26.602 -5.675 18.995 1.00 79.38 65 SER A O 1
ATOM 511 N N . LEU A 1 66 ? -28.492 -4.446 19.060 1.00 80.44 66 LEU A N 1
ATOM 512 C CA . LEU A 1 66 ? -28.737 -4.428 17.616 1.00 80.44 66 LEU A CA 1
ATOM 513 C C . LEU A 1 66 ? -27.633 -3.697 16.846 1.00 80.44 66 LEU A C 1
ATOM 515 O O . LEU A 1 66 ? -27.143 -4.225 15.853 1.00 80.44 66 LEU A O 1
ATOM 519 N N . VAL A 1 67 ? -27.185 -2.530 17.325 1.00 81.25 67 VAL A N 1
ATOM 520 C CA . VAL A 1 67 ? -26.071 -1.790 16.700 1.00 81.25 67 VAL A CA 1
ATOM 521 C C . VAL A 1 67 ? -24.792 -2.628 16.695 1.00 81.25 67 VAL A C 1
ATOM 523 O O . VAL A 1 67 ? -24.148 -2.750 15.658 1.00 81.25 67 VAL A O 1
ATOM 526 N N . LEU A 1 68 ? -24.448 -3.266 17.819 1.00 79.00 68 LEU A N 1
ATOM 527 C CA . LEU A 1 68 ? -23.265 -4.131 17.895 1.00 79.00 68 LEU A CA 1
ATOM 528 C C . LEU A 1 68 ? -23.372 -5.353 16.970 1.00 79.00 68 LEU A C 1
ATOM 530 O O . LEU A 1 68 ? -22.361 -5.783 16.418 1.00 79.00 68 LEU A O 1
ATOM 534 N N . ALA A 1 69 ? -24.571 -5.916 16.798 1.00 79.31 69 ALA A N 1
ATOM 535 C CA . ALA A 1 69 ? -24.805 -7.014 15.862 1.00 79.31 69 ALA A CA 1
ATOM 536 C C . ALA A 1 69 ? -24.627 -6.557 14.405 1.00 79.31 69 ALA A C 1
ATOM 538 O O . ALA A 1 69 ? -23.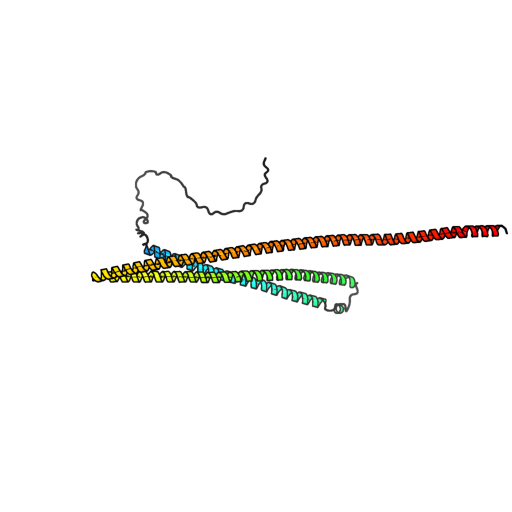857 -7.168 13.670 1.00 79.31 69 ALA A O 1
ATOM 539 N N . TRP A 1 70 ? -25.242 -5.435 14.024 1.00 83.50 70 TRP A N 1
ATOM 540 C CA . TRP A 1 70 ? -25.108 -4.853 12.685 1.00 83.50 70 TRP A CA 1
ATOM 541 C C . TRP A 1 70 ? -23.667 -4.474 12.339 1.00 83.50 70 TRP A C 1
ATOM 543 O O . TRP A 1 70 ? -23.210 -4.736 11.230 1.00 83.50 70 TRP A O 1
ATOM 553 N N . GLU A 1 71 ? -22.920 -3.891 13.279 1.00 80.31 71 GLU A N 1
ATOM 554 C CA . GLU A 1 71 ? -21.500 -3.585 13.074 1.00 80.31 71 GLU A CA 1
ATOM 555 C C . GLU A 1 71 ? -20.670 -4.849 12.814 1.00 80.31 71 GLU A C 1
ATOM 557 O O . GLU A 1 71 ? -19.740 -4.839 12.005 1.00 80.31 71 GLU A O 1
ATOM 562 N N . LEU A 1 72 ? -20.984 -5.941 13.510 1.00 80.88 72 LEU A N 1
ATOM 563 C CA . LEU A 1 72 ? -20.282 -7.211 13.384 1.00 80.88 72 LEU A CA 1
ATOM 564 C C . LEU A 1 72 ? -20.612 -7.891 12.050 1.00 80.88 72 LEU A C 1
ATOM 566 O O . LEU A 1 72 ? -19.699 -8.344 11.355 1.00 80.88 72 LEU A O 1
ATOM 570 N N . ASP A 1 73 ? -21.885 -7.898 11.664 1.00 82.06 73 ASP A N 1
ATOM 571 C CA . ASP A 1 73 ? -22.339 -8.448 10.388 1.00 82.06 73 ASP A CA 1
ATOM 572 C C . ASP A 1 73 ? -21.770 -7.646 9.210 1.00 82.06 73 ASP A C 1
ATOM 574 O O . ASP A 1 73 ? -21.169 -8.231 8.309 1.00 82.06 73 ASP A O 1
ATOM 578 N N . GLY A 1 74 ? -21.786 -6.310 9.281 1.00 81.75 74 GLY A N 1
ATOM 579 C CA . GLY A 1 74 ? -21.170 -5.450 8.266 1.00 81.75 74 GLY A CA 1
ATOM 580 C C . GLY A 1 74 ? -19.663 -5.692 8.103 1.00 81.75 74 GLY A C 1
ATOM 581 O O . GLY A 1 74 ? -19.144 -5.708 6.985 1.00 81.75 74 GLY A O 1
ATOM 582 N N . LYS A 1 75 ? -18.935 -5.961 9.197 1.00 82.44 75 LYS A N 1
ATOM 583 C CA . LYS A 1 75 ? -17.508 -6.333 9.127 1.00 82.44 75 LYS A CA 1
ATOM 584 C C . LYS A 1 75 ? -17.291 -7.715 8.507 1.00 82.44 75 LYS A C 1
ATOM 586 O O . LYS A 1 75 ? -16.344 -7.887 7.737 1.00 82.44 75 LYS A O 1
ATOM 591 N N . LYS A 1 76 ? -18.148 -8.696 8.812 1.00 82.69 76 LYS A N 1
ATOM 592 C CA . LYS A 1 76 ? -18.097 -10.039 8.205 1.00 82.69 76 LYS A CA 1
ATOM 593 C C . LYS A 1 76 ? -18.385 -9.989 6.705 1.00 82.69 76 LYS A C 1
ATOM 595 O O . LYS A 1 76 ? -17.682 -10.631 5.924 1.00 82.69 76 LYS A O 1
ATOM 600 N N . GLU A 1 77 ? -19.366 -9.197 6.289 1.00 88.38 77 GLU A N 1
ATOM 601 C CA . GLU A 1 77 ? -19.675 -8.967 4.877 1.00 88.38 77 GLU A CA 1
ATOM 602 C C . GLU A 1 77 ? -18.523 -8.271 4.145 1.00 88.38 77 GLU A C 1
ATOM 604 O O . GLU A 1 77 ? -18.121 -8.711 3.065 1.00 88.38 77 GLU A O 1
ATOM 609 N N . ALA A 1 78 ? -17.920 -7.242 4.749 1.00 78.12 78 ALA A N 1
ATOM 610 C CA . ALA A 1 78 ? -16.742 -6.573 4.197 1.00 78.12 78 ALA A CA 1
ATOM 611 C C . ALA A 1 78 ? -15.553 -7.537 4.017 1.00 78.12 78 ALA A C 1
ATOM 613 O O . ALA A 1 78 ? -14.865 -7.505 2.997 1.00 78.12 78 ALA A O 1
ATOM 614 N N . LEU A 1 79 ? -15.337 -8.446 4.971 1.00 81.56 79 LEU A N 1
ATOM 615 C CA . LEU A 1 79 ? -14.304 -9.478 4.872 1.00 81.56 79 LEU A CA 1
ATOM 616 C C . LEU A 1 79 ? -14.599 -10.475 3.739 1.00 81.56 79 LEU A C 1
ATOM 618 O O . LEU A 1 79 ? -13.708 -10.827 2.965 1.00 81.56 79 LEU A O 1
ATOM 622 N N . ASN A 1 80 ? -15.854 -10.895 3.584 1.00 84.44 80 ASN A N 1
ATOM 623 C CA . ASN A 1 80 ? -16.254 -11.805 2.510 1.00 84.44 80 ASN A CA 1
ATOM 624 C C . ASN A 1 80 ? -16.157 -11.159 1.121 1.00 84.44 80 ASN A C 1
ATOM 626 O O . ASN A 1 80 ? -15.725 -11.811 0.168 1.00 84.44 80 ASN A O 1
ATOM 630 N N . THR A 1 81 ? -16.533 -9.887 0.985 1.00 82.88 81 THR A N 1
ATOM 631 C CA . THR A 1 81 ? -16.402 -9.155 -0.285 1.00 82.88 81 THR A CA 1
ATOM 632 C C . THR A 1 81 ? -14.937 -8.946 -0.656 1.00 82.88 81 THR A C 1
ATOM 634 O O . THR A 1 81 ? -14.570 -9.192 -1.805 1.00 82.88 81 THR A O 1
ATOM 637 N N . ALA A 1 82 ? -14.077 -8.611 0.312 1.00 76.50 82 ALA A N 1
ATOM 638 C CA . ALA A 1 82 ? -12.635 -8.512 0.097 1.00 76.50 82 ALA A CA 1
ATOM 639 C C . ALA A 1 82 ? -12.031 -9.835 -0.411 1.00 76.50 82 ALA A C 1
ATOM 641 O O . ALA A 1 82 ? -11.298 -9.827 -1.398 1.00 76.50 82 ALA A O 1
ATOM 642 N N . LYS A 1 83 ? -12.406 -10.977 0.187 1.00 80.62 83 LYS A N 1
ATOM 643 C CA . LYS A 1 83 ? -11.963 -12.315 -0.255 1.00 80.62 83 LYS A CA 1
ATOM 644 C C . LYS A 1 83 ? -12.436 -12.681 -1.663 1.00 80.62 83 LYS A C 1
ATOM 646 O O . LYS A 1 83 ? -11.694 -13.289 -2.427 1.00 80.62 83 LYS A O 1
ATOM 651 N N . LYS A 1 84 ? -13.670 -12.317 -2.029 1.00 85.25 84 LYS A N 1
ATOM 652 C CA . LYS A 1 84 ? -14.188 -12.542 -3.390 1.00 85.25 84 LYS A CA 1
ATOM 653 C C . LYS A 1 84 ? -13.432 -11.704 -4.423 1.00 85.25 84 LYS A C 1
ATOM 655 O O . LYS A 1 84 ? -13.112 -12.204 -5.498 1.00 85.25 84 LYS A O 1
ATOM 660 N N . LEU A 1 85 ? -13.142 -10.443 -4.101 1.00 79.25 85 LEU A N 1
ATOM 661 C CA . LEU A 1 85 ? -12.401 -9.543 -4.985 1.00 79.25 85 LEU A CA 1
ATOM 662 C C . LEU A 1 85 ? -10.946 -9.981 -5.165 1.00 79.25 85 LEU A C 1
ATOM 664 O O . LEU A 1 85 ? -10.456 -9.947 -6.292 1.00 79.25 85 LEU A O 1
ATOM 668 N N . SER A 1 86 ? -10.273 -10.425 -4.098 1.00 76.19 86 SER A N 1
ATOM 669 C CA . SER A 1 86 ? -8.915 -10.963 -4.219 1.00 76.19 86 SER A CA 1
ATOM 670 C C . SER A 1 86 ? -8.901 -12.225 -5.081 1.00 76.19 86 SER A C 1
ATOM 672 O O . SER A 1 86 ? -8.154 -12.275 -6.051 1.00 76.19 86 SER A O 1
ATOM 674 N N . ALA A 1 87 ? -9.801 -13.183 -4.830 1.00 76.81 87 ALA A N 1
ATOM 675 C CA . ALA A 1 87 ? -9.909 -14.406 -5.629 1.00 76.81 87 ALA A CA 1
ATOM 676 C C . ALA A 1 87 ? -10.186 -14.138 -7.119 1.00 76.81 87 ALA A C 1
ATOM 678 O O . ALA A 1 87 ? -9.670 -14.837 -7.985 1.00 76.81 87 ALA A O 1
ATOM 679 N N . ARG A 1 88 ? -10.977 -13.110 -7.447 1.00 81.00 88 ARG A N 1
ATOM 680 C CA . ARG A 1 88 ? -11.213 -12.727 -8.845 1.00 81.00 88 ARG A CA 1
ATOM 681 C C . ARG A 1 88 ? -9.948 -12.187 -9.516 1.00 81.00 88 ARG A C 1
ATOM 683 O O . ARG A 1 88 ? -9.658 -12.571 -10.643 1.00 81.00 88 ARG A O 1
ATOM 690 N N . ARG A 1 89 ? -9.181 -11.343 -8.820 1.00 76.25 89 ARG A N 1
ATOM 691 C CA . ARG A 1 89 ? -7.921 -10.792 -9.345 1.00 76.25 89 ARG A CA 1
ATOM 692 C C . ARG A 1 89 ? -6.862 -11.870 -9.558 1.00 76.25 89 ARG A C 1
ATOM 694 O O . ARG A 1 89 ? -6.166 -11.827 -10.564 1.00 76.25 89 ARG A O 1
ATOM 701 N N . THR A 1 90 ? -6.772 -12.857 -8.663 1.00 75.81 90 THR A N 1
ATOM 702 C CA . THR A 1 90 ? -5.827 -13.974 -8.830 1.00 75.81 90 THR A CA 1
ATOM 703 C C . THR A 1 90 ? -6.186 -14.850 -10.029 1.00 75.81 90 THR A C 1
ATOM 705 O O . THR A 1 90 ? -5.303 -15.293 -10.760 1.00 75.81 90 THR A O 1
ATOM 708 N N . LEU A 1 91 ? -7.482 -15.070 -10.279 1.00 77.06 91 LEU A N 1
ATOM 709 C CA . LEU A 1 91 ? -7.948 -15.753 -11.486 1.00 77.06 91 LEU A CA 1
ATOM 710 C C . LEU A 1 91 ? -7.618 -14.948 -12.748 1.00 77.06 91 LEU A C 1
ATOM 712 O O . LEU A 1 91 ? -7.097 -15.522 -13.699 1.00 77.06 91 LEU A O 1
ATOM 716 N N . GLU A 1 92 ? -7.856 -13.635 -12.747 1.00 74.81 92 GLU A N 1
ATOM 717 C CA . GLU A 1 92 ? -7.497 -12.752 -13.866 1.00 74.81 92 GLU A CA 1
ATOM 718 C C . GLU A 1 92 ? -5.980 -12.792 -14.149 1.00 74.81 92 GLU A C 1
ATOM 720 O O . GLU A 1 92 ? -5.581 -12.958 -15.302 1.00 74.81 92 GLU A O 1
ATOM 725 N N . ALA A 1 93 ? -5.127 -12.764 -13.118 1.00 72.75 93 ALA A N 1
ATOM 726 C CA . ALA A 1 93 ? -3.676 -12.909 -13.273 1.00 72.75 93 ALA A CA 1
ATOM 727 C C . ALA A 1 93 ? -3.287 -14.259 -13.908 1.00 72.75 93 ALA A C 1
ATOM 729 O O . ALA A 1 93 ? -2.608 -14.285 -14.934 1.00 72.75 93 ALA A O 1
ATOM 730 N N . LYS A 1 94 ? -3.812 -15.376 -13.385 1.00 76.38 94 LYS A N 1
ATOM 731 C CA . LYS A 1 94 ? -3.555 -16.722 -13.931 1.00 76.38 94 LYS A CA 1
ATOM 732 C C . LYS A 1 94 ? -4.033 -16.883 -15.373 1.00 76.38 94 LYS A C 1
ATOM 734 O O . LYS A 1 94 ? -3.391 -17.569 -16.162 1.00 76.38 94 LYS A O 1
ATOM 739 N N . THR A 1 95 ? -5.153 -16.260 -15.747 1.00 76.44 95 THR A N 1
ATOM 740 C CA . THR A 1 95 ? -5.629 -16.310 -17.141 1.00 76.44 95 THR A CA 1
ATOM 741 C C . THR A 1 95 ? -4.677 -15.603 -18.103 1.00 76.44 95 THR A C 1
ATOM 743 O O . THR A 1 95 ? -4.495 -16.069 -19.226 1.00 76.44 95 THR A O 1
ATOM 746 N N . ILE A 1 96 ? -4.031 -14.521 -17.660 1.00 72.19 96 ILE A N 1
ATOM 747 C CA . ILE A 1 96 ? -3.028 -13.803 -18.451 1.00 72.19 96 ILE A CA 1
ATOM 748 C C . ILE A 1 96 ? -1.745 -14.638 -18.564 1.00 72.19 96 ILE A C 1
ATOM 750 O O . ILE A 1 96 ? -1.215 -14.761 -19.664 1.00 72.19 96 ILE A O 1
ATOM 754 N N . GLU A 1 97 ? -1.288 -15.268 -17.477 1.00 73.50 97 GLU A N 1
ATOM 755 C CA . GLU A 1 97 ? -0.128 -16.178 -17.494 1.00 73.50 97 GLU A CA 1
ATOM 756 C C . GLU A 1 97 ? -0.330 -17.379 -18.433 1.00 73.50 97 GLU A C 1
ATOM 758 O O . GLU A 1 97 ? 0.567 -17.763 -19.181 1.00 73.50 97 GLU A O 1
ATOM 763 N N . LEU A 1 98 ? -1.525 -17.972 -18.450 1.00 74.62 98 LEU A N 1
ATOM 764 C CA . LEU A 1 98 ? -1.831 -19.055 -19.390 1.00 74.62 98 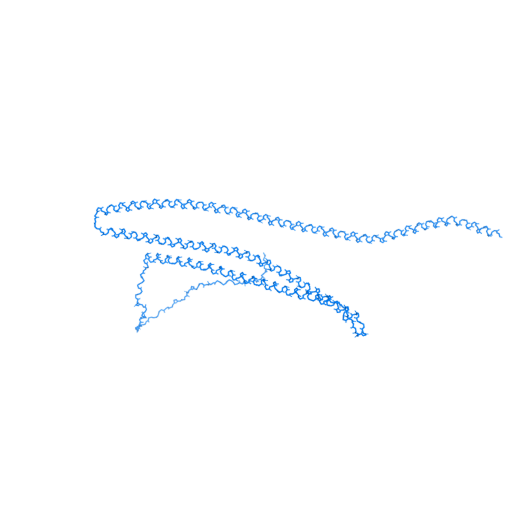LEU A CA 1
ATOM 765 C C . LEU A 1 98 ? -1.835 -18.567 -20.846 1.00 74.62 98 LEU A C 1
ATOM 767 O O . LEU A 1 98 ? -1.399 -19.295 -21.740 1.00 74.62 98 LEU A O 1
ATOM 771 N N . ALA A 1 99 ? -2.295 -17.337 -21.094 1.00 70.69 99 ALA A N 1
ATOM 772 C CA . ALA A 1 99 ? -2.283 -16.743 -22.427 1.00 70.69 99 ALA A CA 1
ATOM 773 C C . ALA A 1 99 ? -0.855 -16.465 -22.931 1.00 70.69 99 ALA A C 1
ATOM 775 O O . ALA A 1 99 ? -0.583 -16.679 -24.113 1.00 70.69 99 ALA A O 1
ATOM 776 N N . THR A 1 100 ? 0.067 -16.042 -22.058 1.00 72.50 100 THR A N 1
ATOM 777 C CA . THR A 1 100 ? 1.475 -15.831 -22.435 1.00 72.50 100 THR A CA 1
ATOM 778 C C . THR A 1 100 ? 2.181 -17.151 -22.736 1.00 72.50 100 THR A C 1
ATOM 780 O O . THR A 1 100 ? 2.818 -17.259 -23.781 1.00 72.50 100 THR A O 1
ATOM 783 N N . LEU A 1 101 ? 1.979 -18.189 -21.916 1.00 73.69 101 LEU A N 1
ATOM 784 C CA . LEU A 1 101 ? 2.542 -19.526 -22.158 1.00 73.69 101 LEU A CA 1
ATOM 785 C C . LEU A 1 101 ? 2.072 -20.139 -23.485 1.00 73.69 101 LEU A C 1
ATOM 787 O O . LEU A 1 101 ? 2.874 -20.699 -24.235 1.00 73.69 101 LEU A O 1
ATOM 791 N N . ALA A 1 102 ? 0.779 -20.020 -23.805 1.00 70.62 102 ALA A N 1
ATOM 792 C CA . ALA A 1 102 ? 0.241 -20.496 -25.079 1.00 70.62 102 ALA A CA 1
ATOM 793 C C . ALA A 1 102 ? 0.850 -19.746 -26.277 1.00 70.62 102 ALA A C 1
ATOM 795 O O . ALA A 1 102 ? 1.091 -20.337 -27.331 1.00 70.62 102 ALA A O 1
ATOM 796 N N . GLN A 1 103 ? 1.133 -18.453 -26.118 1.00 68.69 103 GLN A N 1
ATOM 797 C CA . GLN A 1 103 ? 1.721 -17.637 -27.172 1.00 68.69 103 GLN A CA 1
ATOM 798 C C . GLN A 1 103 ? 3.225 -17.913 -27.360 1.00 68.69 103 GLN A C 1
ATOM 800 O O . GLN A 1 103 ? 3.688 -17.981 -28.499 1.00 68.69 103 GLN A O 1
ATOM 805 N N . ASP A 1 104 ? 3.971 -18.172 -26.285 1.00 70.75 104 ASP A N 1
ATOM 806 C CA . ASP A 1 104 ? 5.366 -18.629 -26.365 1.00 70.75 104 ASP A CA 1
ATOM 807 C C . ASP A 1 104 ? 5.476 -19.999 -27.056 1.00 70.75 104 ASP A C 1
ATOM 809 O O . ASP A 1 104 ? 6.385 -20.231 -27.861 1.00 70.75 104 ASP A O 1
ATOM 813 N N . ALA A 1 105 ? 4.513 -20.896 -26.822 1.00 72.62 105 ALA A N 1
ATOM 814 C CA . ALA A 1 105 ? 4.414 -22.167 -27.540 1.00 72.62 105 ALA A CA 1
ATOM 815 C C . ALA A 1 105 ? 4.175 -21.972 -29.054 1.00 72.62 105 ALA A C 1
ATOM 817 O O . ALA A 1 105 ? 4.771 -22.673 -29.874 1.00 72.62 105 ALA A O 1
ATOM 818 N N . LEU A 1 106 ? 3.360 -20.987 -29.450 1.00 71.88 106 LEU A N 1
ATOM 819 C CA . LEU A 1 106 ? 3.157 -20.643 -30.865 1.00 71.88 106 LEU A CA 1
ATOM 820 C C . LEU A 1 106 ? 4.426 -20.061 -31.502 1.00 71.88 106 LEU A C 1
ATOM 822 O O . LEU A 1 106 ? 4.837 -20.514 -32.569 1.00 71.88 106 LEU A O 1
ATOM 826 N N . LEU A 1 107 ? 5.096 -19.122 -30.830 1.00 67.81 107 LEU A N 1
ATOM 827 C CA . LEU A 1 107 ? 6.330 -18.509 -31.338 1.00 67.81 107 LEU A CA 1
ATOM 828 C C . LEU A 1 107 ? 7.475 -19.520 -31.458 1.00 67.81 107 LEU A C 1
ATOM 830 O O . LEU A 1 107 ? 8.263 -19.470 -32.404 1.00 67.81 107 LEU A O 1
ATOM 834 N N . THR A 1 108 ? 7.587 -20.454 -30.514 1.00 73.56 108 THR A N 1
ATOM 835 C CA . THR A 1 108 ? 8.573 -21.542 -30.593 1.00 73.56 108 THR A CA 1
ATOM 836 C C . THR A 1 108 ? 8.263 -22.502 -31.739 1.00 73.56 108 THR A C 1
ATOM 838 O O . THR A 1 108 ? 9.184 -22.870 -32.472 1.00 73.56 108 THR A O 1
ATOM 841 N N . HIS A 1 109 ? 6.991 -22.841 -31.965 1.00 71.56 109 HIS A N 1
ATOM 842 C CA . HIS A 1 109 ? 6.566 -23.624 -33.126 1.00 71.56 109 HIS A CA 1
ATOM 843 C C . HIS A 1 109 ? 6.898 -22.911 -34.450 1.00 71.56 109 HIS A C 1
ATOM 845 O O . HIS A 1 109 ? 7.492 -23.514 -35.343 1.00 71.56 109 HIS A O 1
ATOM 851 N N . GLU A 1 110 ? 6.607 -21.615 -34.578 1.00 66.50 110 GLU A N 1
ATOM 852 C CA . GLU A 1 110 ? 6.943 -20.838 -35.780 1.00 66.50 110 GLU A CA 1
ATOM 853 C C . GLU A 1 110 ? 8.454 -20.730 -36.016 1.00 66.50 110 GLU A C 1
ATOM 855 O O . GLU A 1 110 ? 8.916 -20.896 -37.148 1.00 66.50 110 GLU A O 1
ATOM 860 N N . ARG A 1 111 ? 9.253 -20.547 -34.955 1.00 65.44 111 ARG A N 1
ATOM 861 C CA . ARG A 1 111 ? 10.724 -20.592 -35.037 1.00 65.44 111 ARG A CA 1
ATOM 862 C C . ARG A 1 111 ? 11.224 -21.952 -35.519 1.00 65.44 111 ARG A C 1
ATOM 864 O O . ARG A 1 111 ? 12.107 -22.003 -36.370 1.00 65.44 111 ARG A O 1
ATOM 871 N N . GLN A 1 112 ? 10.655 -23.055 -35.032 1.00 66.38 112 GLN A N 1
ATOM 872 C CA . GLN A 1 112 ? 11.003 -24.398 -35.508 1.00 66.38 112 GLN A CA 1
ATOM 873 C C . GLN A 1 112 ? 10.618 -24.608 -36.979 1.00 66.38 112 GLN A C 1
ATOM 875 O O . GLN A 1 112 ? 11.383 -25.212 -37.731 1.00 66.38 112 GLN A O 1
ATOM 880 N N . VAL A 1 113 ? 9.469 -24.087 -37.417 1.00 63.00 113 VAL A N 1
ATOM 881 C CA . VAL A 1 113 ? 9.047 -24.127 -38.828 1.00 63.00 113 VAL A CA 1
ATOM 882 C C . VAL A 1 113 ? 9.978 -23.293 -39.717 1.00 63.00 113 VAL A C 1
ATOM 884 O O . VAL A 1 113 ? 10.258 -23.713 -40.837 1.00 63.00 113 VAL A O 1
ATOM 887 N N . PHE A 1 114 ? 10.506 -22.169 -39.221 1.00 57.22 114 PHE A N 1
ATOM 888 C CA . PHE A 1 114 ? 11.494 -21.339 -39.923 1.00 57.22 114 PHE A CA 1
ATOM 889 C C . PHE A 1 114 ? 12.886 -21.995 -40.003 1.00 57.22 114 PHE A C 1
ATOM 891 O O . PHE A 1 114 ? 13.584 -21.833 -41.000 1.00 57.22 114 PHE A O 1
ATOM 898 N N . ILE A 1 115 ? 13.286 -22.747 -38.969 1.00 55.41 115 ILE A N 1
ATOM 899 C CA . ILE A 1 115 ? 14.588 -23.436 -38.886 1.00 55.41 115 ILE A CA 1
ATOM 900 C C . ILE A 1 115 ? 14.583 -24.785 -39.629 1.00 55.41 115 ILE A C 1
ATOM 902 O O . ILE A 1 115 ? 15.651 -25.302 -39.966 1.00 55.41 115 ILE A O 1
ATOM 906 N N . LYS A 1 116 ? 13.411 -25.356 -39.956 1.00 52.06 116 LYS A N 1
ATOM 907 C CA . LYS A 1 116 ? 13.349 -26.500 -40.880 1.00 52.06 116 LYS A CA 1
ATOM 908 C C . LYS A 1 116 ? 14.028 -26.107 -42.194 1.00 52.06 116 LYS A C 1
ATOM 910 O O . LYS A 1 116 ? 13.700 -25.066 -42.763 1.00 52.06 116 LYS A O 1
ATOM 915 N N . PRO A 1 117 ? 14.993 -26.906 -42.670 1.00 48.91 117 PRO A N 1
ATOM 916 C CA . PRO A 1 117 ? 15.964 -26.417 -43.619 1.00 48.91 117 PRO A CA 1
ATOM 917 C C . PRO A 1 117 ? 15.277 -26.055 -44.936 1.00 48.91 117 PRO A C 1
ATOM 919 O O . PRO A 1 117 ? 14.596 -26.859 -45.575 1.00 48.91 117 PRO A O 1
ATOM 922 N N . PHE A 1 118 ? 15.513 -24.808 -45.333 1.00 49.75 118 PHE A N 1
ATOM 923 C CA . PHE A 1 118 ? 15.156 -24.184 -46.605 1.00 49.75 118 PHE A CA 1
ATOM 924 C C . PHE A 1 118 ? 15.563 -25.028 -47.834 1.00 49.75 118 PHE A C 1
ATOM 926 O O . PHE A 1 118 ? 15.037 -24.841 -48.928 1.00 49.75 118 PHE A O 1
ATOM 933 N N . SER A 1 119 ? 16.463 -25.999 -47.644 1.00 48.44 119 SER A N 1
ATOM 934 C CA . SER A 1 119 ? 16.924 -26.949 -48.657 1.00 48.44 119 SER A CA 1
ATOM 935 C C . SER A 1 119 ? 15.862 -27.950 -49.125 1.00 48.44 119 SER A C 1
ATOM 937 O O . SER A 1 119 ? 16.007 -28.487 -50.216 1.00 48.44 119 SER A O 1
ATOM 939 N N . ALA A 1 120 ? 14.782 -28.184 -48.370 1.00 50.28 120 ALA A N 1
ATOM 940 C CA . ALA A 1 120 ? 13.753 -29.152 -48.769 1.00 50.28 120 ALA A CA 1
ATOM 941 C C . ALA A 1 120 ? 12.691 -28.588 -49.738 1.00 50.28 120 ALA A C 1
ATOM 943 O O . ALA A 1 120 ? 11.968 -29.367 -50.350 1.00 50.28 120 ALA A O 1
ATOM 944 N N . ARG A 1 121 ? 12.565 -27.256 -49.885 1.00 51.62 121 ARG A N 1
ATOM 945 C CA . ARG A 1 121 ? 11.525 -26.617 -50.730 1.00 51.62 121 ARG A CA 1
ATOM 946 C C . ARG A 1 121 ? 12.030 -26.027 -52.048 1.00 51.62 121 ARG A C 1
ATOM 948 O O . ARG A 1 121 ? 11.213 -25.639 -52.871 1.00 51.62 121 ARG A O 1
ATOM 955 N N . LEU A 1 122 ? 13.345 -25.961 -52.255 1.00 49.62 122 LEU A N 1
ATOM 956 C CA . LEU A 1 122 ? 13.953 -25.513 -53.519 1.00 49.62 122 LEU A CA 1
ATOM 957 C C . LEU A 1 122 ? 14.262 -26.672 -54.483 1.00 49.62 122 LEU A C 1
ATOM 959 O O . LEU A 1 122 ? 14.884 -26.465 -55.522 1.00 49.62 122 LEU A O 1
ATOM 963 N N . GLY A 1 123 ? 13.842 -27.891 -54.143 1.00 51.31 123 GLY A N 1
ATOM 964 C CA . GLY A 1 123 ? 13.919 -29.039 -55.035 1.00 51.31 123 GLY A CA 1
ATOM 965 C C . GLY A 1 123 ? 12.714 -29.088 -55.970 1.00 51.31 123 GLY A C 1
ATOM 966 O O . GLY A 1 123 ? 11.607 -29.326 -55.501 1.00 51.31 123 GLY A O 1
ATOM 967 N N . ALA A 1 124 ? 12.998 -28.941 -57.266 1.00 49.38 124 ALA A N 1
ATOM 968 C CA . ALA A 1 124 ? 12.146 -29.153 -58.441 1.00 49.38 124 ALA A CA 1
ATOM 969 C C . ALA A 1 124 ? 11.270 -27.961 -58.907 1.00 49.38 124 ALA A C 1
ATOM 971 O O . ALA A 1 124 ? 10.242 -27.629 -58.330 1.00 49.38 124 ALA A O 1
ATOM 972 N N . ASP A 1 125 ? 11.701 -27.391 -60.041 1.00 49.66 125 ASP A N 1
ATOM 973 C CA . ASP A 1 125 ? 10.872 -26.821 -61.116 1.00 49.66 125 ASP A CA 1
ATOM 974 C C . ASP A 1 125 ? 10.317 -25.384 -60.990 1.00 49.66 125 ASP A C 1
ATOM 976 O O . ASP A 1 125 ? 9.115 -25.161 -60.872 1.00 49.66 125 ASP A O 1
ATOM 980 N N . SER A 1 126 ? 11.170 -24.362 -61.176 1.00 43.22 126 SER A N 1
ATOM 981 C CA . SER A 1 126 ? 10.710 -23.050 -61.686 1.00 43.22 126 SER A CA 1
ATOM 982 C C . SER A 1 126 ? 11.820 -22.269 -62.423 1.00 43.22 126 SER A C 1
ATOM 984 O O . SER A 1 126 ? 12.856 -21.979 -61.822 1.00 43.22 126 SER A O 1
ATOM 986 N N . PRO A 1 127 ? 11.638 -21.886 -63.709 1.00 49.44 127 PRO A N 1
ATOM 987 C CA . PRO A 1 127 ? 12.674 -21.255 -64.534 1.00 49.44 127 PRO A CA 1
ATOM 988 C C . PRO A 1 127 ? 12.663 -19.711 -64.521 1.00 49.44 127 PRO A C 1
ATOM 990 O O . PRO A 1 127 ? 13.306 -19.089 -65.365 1.00 49.44 127 PRO A O 1
ATOM 993 N N . ARG A 1 128 ? 11.955 -19.047 -63.596 1.00 53.22 128 ARG A N 1
ATOM 994 C CA . ARG A 1 128 ? 11.964 -17.574 -63.484 1.00 53.22 128 ARG A CA 1
ATOM 995 C C . ARG A 1 128 ? 12.647 -17.131 -62.198 1.00 53.22 128 ARG A C 1
ATOM 997 O O . ARG A 1 128 ? 12.219 -17.517 -61.121 1.00 53.22 128 ARG A O 1
ATOM 1004 N N . THR A 1 129 ? 13.712 -16.337 -62.358 1.00 52.22 129 THR A N 1
ATOM 1005 C CA . THR A 1 129 ? 14.540 -15.660 -61.335 1.00 52.22 129 THR A CA 1
ATOM 1006 C C . THR A 1 129 ? 14.049 -15.815 -59.886 1.00 52.22 129 THR A C 1
ATOM 1008 O O . THR A 1 129 ? 13.435 -14.895 -59.348 1.00 52.22 129 THR A O 1
ATOM 1011 N N . PRO A 1 130 ? 14.366 -16.943 -59.222 1.00 51.66 130 PRO A N 1
ATOM 1012 C CA . PRO A 1 130 ? 13.812 -17.260 -57.906 1.00 51.66 130 PRO A CA 1
ATOM 1013 C C . PRO A 1 130 ? 14.418 -16.396 -56.791 1.00 51.66 130 PRO A C 1
ATOM 1015 O O . PRO A 1 130 ? 13.813 -16.195 -55.749 1.00 51.66 130 PRO A O 1
ATOM 1018 N N . TRP A 1 131 ? 15.600 -15.818 -56.999 1.00 48.81 131 TRP A N 1
ATOM 1019 C CA . TRP A 1 131 ? 16.355 -15.150 -55.936 1.00 48.81 131 TRP A CA 1
ATOM 1020 C C . TRP A 1 131 ? 15.739 -13.830 -55.446 1.00 48.81 131 TRP A C 1
ATOM 1022 O O . TRP A 1 131 ? 15.862 -13.519 -54.265 1.00 48.81 131 TRP A O 1
ATOM 1032 N N . ARG A 1 132 ? 15.077 -13.049 -56.317 1.00 46.06 132 ARG A N 1
ATOM 1033 C CA . ARG A 1 132 ? 14.506 -11.740 -55.933 1.00 46.06 132 ARG A CA 1
ATOM 1034 C C . ARG A 1 132 ? 13.197 -11.871 -55.157 1.00 46.06 132 ARG A C 1
ATOM 1036 O O . ARG A 1 132 ? 13.049 -11.200 -54.138 1.00 46.06 132 ARG A O 1
ATOM 1043 N N . ASP A 1 133 ? 12.309 -12.764 -55.582 1.00 54.84 133 ASP A N 1
ATOM 1044 C CA . ASP A 1 133 ? 11.025 -12.987 -54.905 1.00 54.84 133 ASP A CA 1
ATOM 1045 C C . ASP A 1 133 ? 11.223 -13.754 -53.594 1.00 54.84 133 ASP A C 1
ATOM 1047 O O . ASP A 1 133 ? 10.635 -13.411 -52.572 1.00 54.84 133 ASP A O 1
ATOM 1051 N N . VAL A 1 134 ? 12.165 -14.702 -53.564 1.00 53.75 134 VAL A N 1
ATOM 1052 C CA . VAL A 1 134 ? 12.508 -15.448 -52.347 1.00 53.75 134 VAL A CA 1
ATOM 1053 C C . VAL A 1 134 ? 13.217 -14.566 -51.313 1.00 53.75 134 VAL A C 1
ATOM 1055 O O . VAL A 1 134 ? 12.917 -14.664 -50.122 1.00 53.75 134 VAL A O 1
ATOM 1058 N N . ALA A 1 135 ? 14.116 -13.663 -51.725 1.00 55.66 135 ALA A N 1
ATOM 1059 C CA . ALA A 1 135 ? 14.728 -12.690 -50.812 1.00 55.66 135 ALA A CA 1
ATOM 1060 C C . ALA A 1 135 ? 13.691 -11.693 -50.262 1.00 55.66 135 ALA A C 1
ATOM 1062 O O . ALA A 1 135 ? 13.737 -11.340 -49.084 1.00 55.66 135 ALA A O 1
ATOM 1063 N N . GLY A 1 136 ? 12.722 -11.279 -51.087 1.00 59.59 136 GLY A N 1
ATOM 1064 C CA . GLY A 1 136 ? 11.608 -10.425 -50.673 1.00 59.59 136 GLY A CA 1
ATOM 1065 C C . GLY A 1 136 ? 10.662 -11.113 -49.684 1.00 59.59 136 GLY A C 1
ATOM 1066 O O . GLY A 1 136 ? 10.350 -10.546 -48.638 1.00 59.59 136 GLY A O 1
ATOM 1067 N N . GLU A 1 137 ? 10.258 -12.356 -49.958 1.00 59.41 137 GLU A N 1
ATOM 1068 C CA . GLU A 1 137 ? 9.397 -13.150 -49.074 1.00 59.41 137 GLU A CA 1
ATOM 1069 C C . GLU A 1 137 ? 10.086 -13.528 -47.758 1.00 59.41 137 GLU A C 1
ATOM 1071 O O . GLU A 1 137 ? 9.465 -13.468 -46.697 1.00 59.41 137 GLU A O 1
ATOM 1076 N N . THR A 1 138 ? 11.373 -13.884 -47.791 1.00 62.59 138 THR A N 1
ATOM 1077 C CA . THR A 1 138 ? 12.146 -14.173 -46.569 1.00 62.59 138 THR A CA 1
ATOM 1078 C C . THR A 1 138 ? 12.386 -12.914 -45.743 1.00 62.59 138 THR A C 1
ATOM 1080 O O . THR A 1 138 ? 12.273 -12.979 -44.521 1.00 62.59 138 THR A O 1
ATOM 1083 N N . ALA A 1 139 ? 12.623 -11.757 -46.372 1.00 61.31 139 ALA A N 1
ATOM 1084 C CA . ALA A 1 139 ? 12.708 -10.468 -45.685 1.00 61.31 139 ALA A CA 1
ATOM 1085 C C . ALA A 1 139 ? 11.356 -10.010 -45.106 1.00 61.31 139 ALA A C 1
ATOM 1087 O O . ALA A 1 139 ? 11.311 -9.442 -44.017 1.00 61.31 139 ALA A O 1
ATOM 1088 N N . ALA A 1 140 ? 10.241 -10.262 -45.798 1.00 63.94 140 ALA A N 1
ATOM 1089 C CA . ALA A 1 140 ? 8.901 -9.965 -45.293 1.00 63.94 140 ALA A CA 1
ATOM 1090 C C . ALA A 1 140 ? 8.521 -10.880 -44.116 1.00 63.94 140 ALA A C 1
ATOM 1092 O O . ALA A 1 140 ? 8.033 -10.397 -43.093 1.00 63.94 140 ALA A O 1
ATOM 1093 N N . ARG A 1 141 ? 8.810 -12.185 -44.215 1.00 64.62 141 ARG A N 1
ATOM 1094 C CA . ARG A 1 141 ? 8.578 -13.156 -43.133 1.00 64.62 141 ARG A CA 1
ATOM 1095 C C . ARG A 1 141 ? 9.500 -12.920 -41.936 1.00 64.62 141 ARG A C 1
ATOM 1097 O O . ARG A 1 141 ? 9.032 -12.994 -40.808 1.00 64.62 141 ARG A O 1
ATOM 1104 N N . SER A 1 142 ? 10.769 -12.563 -42.142 1.00 64.62 142 SER A N 1
ATOM 1105 C CA . SER A 1 142 ? 11.678 -12.229 -41.036 1.00 64.62 142 SER A CA 1
ATOM 1106 C C . SER A 1 142 ? 11.267 -10.940 -40.322 1.00 64.62 142 SER A C 1
ATOM 1108 O O . SER A 1 142 ? 11.292 -10.892 -39.094 1.00 64.62 142 SER A O 1
ATOM 1110 N N . ARG A 1 143 ? 10.792 -9.923 -41.056 1.00 69.12 143 ARG A N 1
ATOM 1111 C CA . ARG A 1 143 ? 10.178 -8.725 -40.457 1.00 69.12 143 ARG A CA 1
ATOM 1112 C C . ARG A 1 143 ? 8.918 -9.064 -39.664 1.00 69.12 143 ARG A C 1
ATOM 1114 O O . ARG A 1 143 ? 8.757 -8.525 -38.576 1.00 69.12 143 ARG A O 1
ATOM 1121 N N . HIS A 1 144 ? 8.061 -9.953 -40.170 1.00 69.69 144 HIS A N 1
ATOM 1122 C CA . HIS A 1 144 ? 6.873 -10.416 -39.444 1.00 69.69 144 HIS A CA 1
ATOM 1123 C C . HIS A 1 144 ? 7.254 -11.081 -38.118 1.00 69.69 144 HIS A C 1
ATOM 1125 O O . HIS A 1 144 ? 6.783 -10.659 -37.068 1.00 69.69 144 HIS A O 1
ATOM 1131 N N . VAL A 1 145 ? 8.193 -12.030 -38.156 1.00 70.31 145 VAL A N 1
ATOM 1132 C CA . VAL A 1 145 ? 8.690 -12.735 -36.965 1.00 70.31 145 VAL A CA 1
ATOM 1133 C C . VAL A 1 145 ? 9.343 -11.772 -35.969 1.00 70.31 145 VAL A C 1
ATOM 1135 O O . VAL A 1 145 ? 9.108 -11.886 -34.769 1.00 70.31 145 VAL A O 1
ATOM 1138 N N . MET A 1 146 ? 10.130 -10.791 -36.429 1.00 69.00 146 MET A N 1
ATOM 1139 C CA . MET A 1 146 ? 10.720 -9.786 -35.533 1.00 69.00 146 MET A CA 1
ATOM 1140 C C . MET A 1 146 ? 9.667 -8.859 -34.912 1.00 69.00 146 MET A C 1
ATOM 1142 O O . MET A 1 146 ? 9.765 -8.541 -33.728 1.00 69.00 146 MET A O 1
ATOM 1146 N N . LEU A 1 147 ? 8.646 -8.445 -35.669 1.00 76.19 147 LEU A N 1
ATOM 1147 C CA . LEU A 1 147 ? 7.548 -7.625 -35.149 1.00 76.19 147 LEU A CA 1
ATOM 1148 C C . LEU A 1 147 ? 6.673 -8.397 -34.158 1.00 76.19 147 LEU A C 1
ATOM 1150 O O . LEU A 1 147 ? 6.242 -7.831 -33.156 1.00 76.19 147 LEU A O 1
ATOM 1154 N N . GLU A 1 148 ? 6.421 -9.680 -34.401 1.00 75.50 148 GLU A N 1
ATOM 1155 C CA . GLU A 1 148 ? 5.703 -10.534 -33.456 1.00 75.50 148 GLU A CA 1
ATOM 1156 C C . GLU A 1 148 ? 6.523 -10.835 -32.208 1.00 75.50 148 GLU A C 1
ATOM 1158 O O . GLU A 1 148 ? 5.974 -10.764 -31.112 1.00 75.50 148 GLU A O 1
ATOM 1163 N N . ALA A 1 149 ? 7.832 -11.056 -32.338 1.00 70.25 149 ALA A N 1
ATOM 1164 C CA . ALA A 1 149 ? 8.728 -11.179 -31.193 1.00 70.25 149 ALA A CA 1
ATOM 1165 C C . ALA A 1 149 ? 8.761 -9.890 -30.352 1.00 70.25 149 ALA A C 1
ATOM 1167 O O . ALA A 1 149 ? 8.697 -9.961 -29.127 1.00 70.25 149 ALA A O 1
ATOM 1168 N N . ALA A 1 150 ? 8.786 -8.713 -30.988 1.00 71.25 150 ALA A N 1
ATOM 1169 C CA . ALA A 1 150 ? 8.715 -7.430 -30.289 1.00 71.25 150 ALA A CA 1
ATOM 1170 C C . ALA A 1 150 ? 7.363 -7.233 -29.576 1.00 71.25 150 ALA A C 1
ATOM 1172 O O . ALA A 1 150 ? 7.328 -6.853 -28.407 1.00 71.25 150 ALA A O 1
ATOM 1173 N N . ARG A 1 151 ? 6.243 -7.558 -30.239 1.00 77.19 151 ARG A N 1
ATOM 1174 C CA . ARG A 1 151 ? 4.899 -7.522 -29.629 1.00 77.19 151 ARG A CA 1
ATOM 1175 C C . ARG A 1 151 ? 4.762 -8.517 -28.476 1.00 77.19 151 ARG A C 1
ATOM 1177 O O . ARG A 1 151 ? 4.089 -8.214 -27.497 1.00 77.19 151 ARG A O 1
ATOM 1184 N N . ALA A 1 152 ? 5.377 -9.691 -28.586 1.00 71.94 152 ALA A N 1
ATOM 1185 C CA . ALA A 1 152 ? 5.389 -10.697 -27.532 1.00 71.94 152 ALA A CA 1
ATOM 1186 C C . ALA A 1 152 ? 6.217 -10.240 -26.327 1.00 71.94 152 ALA A C 1
ATOM 1188 O O . ALA A 1 152 ? 5.734 -10.344 -25.206 1.00 71.94 152 ALA A O 1
ATOM 1189 N N . SER A 1 153 ? 7.393 -9.642 -26.557 1.00 72.75 153 SER A N 1
ATOM 1190 C CA . SER A 1 153 ? 8.206 -9.024 -25.500 1.00 72.75 153 SER A CA 1
ATOM 1191 C C . SER A 1 153 ? 7.421 -7.947 -24.753 1.00 72.75 153 SER A C 1
ATOM 1193 O O . SER A 1 153 ? 7.358 -7.970 -23.529 1.00 72.75 153 SER A O 1
ATOM 1195 N N . GLN A 1 154 ? 6.735 -7.059 -25.480 1.00 76.00 154 GLN A N 1
ATOM 1196 C CA . GLN A 1 154 ? 5.916 -6.010 -24.873 1.00 76.00 154 GLN A CA 1
ATOM 1197 C C . GLN A 1 154 ? 4.763 -6.587 -24.033 1.00 76.00 154 GLN A C 1
ATOM 1199 O O . GLN A 1 154 ? 4.535 -6.153 -22.907 1.00 76.00 154 GLN A O 1
ATOM 1204 N N . ARG A 1 155 ? 4.054 -7.605 -24.536 1.00 75.56 155 ARG A N 1
ATOM 1205 C CA . ARG A 1 155 ? 2.994 -8.287 -23.769 1.00 75.56 155 ARG A CA 1
ATOM 1206 C C . ARG A 1 155 ? 3.544 -9.034 -22.556 1.00 75.56 155 ARG A C 1
ATOM 1208 O O . ARG A 1 155 ? 2.869 -9.091 -21.532 1.00 75.56 155 ARG A O 1
ATOM 1215 N N . HIS A 1 156 ? 4.744 -9.602 -22.660 1.00 75.00 156 HIS A N 1
ATOM 1216 C CA . HIS A 1 156 ? 5.415 -10.255 -21.543 1.00 75.00 156 HIS A CA 1
ATOM 1217 C C . HIS A 1 156 ? 5.755 -9.236 -20.450 1.00 75.00 156 HIS A C 1
ATOM 1219 O O . HIS A 1 156 ? 5.374 -9.438 -19.300 1.00 75.00 156 HIS A O 1
ATOM 1225 N N . GLU A 1 157 ? 6.354 -8.100 -20.805 1.00 77.12 157 GLU A N 1
ATOM 1226 C CA . GLU A 1 157 ? 6.610 -6.991 -19.877 1.00 77.12 157 GLU A CA 1
ATOM 1227 C C . GLU A 1 157 ? 5.317 -6.483 -19.217 1.00 77.12 157 GLU A C 1
ATOM 1229 O O . GLU A 1 157 ? 5.268 -6.311 -17.998 1.00 77.12 157 GLU A O 1
ATOM 1234 N N . GLU A 1 158 ? 4.233 -6.329 -19.987 1.00 76.94 158 GLU A N 1
ATOM 1235 C CA . GLU A 1 158 ? 2.910 -5.980 -19.455 1.00 76.94 158 GLU A CA 1
ATOM 1236 C C . GLU A 1 158 ? 2.361 -7.055 -18.501 1.00 76.94 158 GLU A C 1
ATOM 1238 O O . GLU A 1 158 ? 1.757 -6.722 -17.480 1.00 76.94 158 GLU A O 1
ATOM 1243 N N . SER A 1 159 ? 2.571 -8.340 -18.800 1.00 75.62 159 SER A N 1
ATOM 1244 C CA . SER A 1 159 ? 2.143 -9.445 -17.935 1.00 75.62 159 SER A CA 1
ATOM 1245 C C . SER A 1 159 ? 2.921 -9.480 -16.619 1.00 75.62 159 SER A C 1
ATOM 1247 O O . SER A 1 159 ? 2.312 -9.624 -15.562 1.00 75.62 159 SER A O 1
ATOM 1249 N N . VAL A 1 160 ? 4.237 -9.246 -16.662 1.00 76.88 160 VAL A N 1
ATOM 1250 C CA . VAL A 1 160 ? 5.107 -9.178 -15.481 1.00 76.88 160 VAL A CA 1
ATOM 1251 C C . VAL A 1 160 ? 4.736 -7.974 -14.619 1.00 76.88 160 VAL A C 1
ATOM 1253 O O . VAL A 1 160 ? 4.602 -8.106 -13.404 1.00 76.88 160 VAL A O 1
ATOM 1256 N N . ALA A 1 161 ? 4.491 -6.811 -15.229 1.00 76.88 161 ALA A N 1
ATOM 1257 C CA . ALA A 1 161 ? 4.026 -5.628 -14.510 1.00 76.88 161 ALA A CA 1
ATOM 1258 C C . ALA A 1 161 ? 2.682 -5.885 -13.803 1.00 76.88 161 ALA A C 1
ATOM 1260 O O . ALA A 1 161 ? 2.536 -5.577 -12.619 1.00 76.88 161 ALA A O 1
ATOM 1261 N N . ARG A 1 162 ? 1.723 -6.521 -14.492 1.00 77.31 162 ARG A N 1
ATOM 1262 C CA . ARG A 1 162 ? 0.423 -6.892 -13.907 1.00 77.31 162 ARG A CA 1
ATOM 1263 C C . ARG A 1 162 ? 0.545 -7.942 -12.805 1.00 77.31 162 ARG A C 1
ATOM 1265 O O . ARG A 1 162 ? -0.185 -7.842 -11.825 1.00 77.31 162 ARG A O 1
ATOM 1272 N N . ALA A 1 163 ? 1.446 -8.913 -12.938 1.00 73.88 163 ALA A N 1
ATOM 1273 C CA . ALA A 1 163 ? 1.706 -9.916 -11.908 1.00 73.88 163 ALA A CA 1
ATOM 1274 C C . ALA A 1 163 ? 2.298 -9.276 -10.641 1.00 73.88 163 ALA A C 1
ATOM 1276 O O . ALA A 1 163 ? 1.804 -9.513 -9.542 1.00 73.88 163 ALA A O 1
ATOM 1277 N N . LEU A 1 164 ? 3.275 -8.375 -10.787 1.00 76.75 164 LEU A N 1
ATOM 1278 C CA . LEU A 1 164 ? 3.842 -7.624 -9.661 1.00 76.75 164 LEU A CA 1
ATOM 1279 C C . LEU A 1 164 ? 2.805 -6.724 -8.977 1.00 76.75 164 LEU A C 1
ATOM 1281 O O . LEU A 1 164 ? 2.789 -6.603 -7.749 1.00 76.75 164 LEU A O 1
ATOM 1285 N N . ASP A 1 165 ? 1.925 -6.084 -9.746 1.00 77.31 165 ASP A N 1
ATOM 1286 C CA . ASP A 1 165 ? 0.822 -5.308 -9.181 1.00 77.31 165 ASP A CA 1
ATOM 1287 C C . ASP A 1 165 ? -0.212 -6.211 -8.494 1.00 77.31 165 ASP A C 1
ATOM 1289 O O . ASP A 1 165 ? -0.705 -5.859 -7.418 1.00 77.31 165 ASP A O 1
ATOM 1293 N N . ALA A 1 166 ? -0.487 -7.401 -9.037 1.00 73.69 166 ALA A N 1
ATOM 1294 C CA . ALA A 1 166 ? -1.328 -8.402 -8.390 1.00 73.69 166 ALA A CA 1
ATOM 1295 C C . ALA A 1 166 ? -0.738 -8.823 -7.033 1.00 73.69 166 ALA A C 1
ATOM 1297 O O . ALA A 1 166 ? -1.435 -8.686 -6.026 1.00 73.69 166 ALA A O 1
ATOM 1298 N N . GLU A 1 167 ? 0.548 -9.185 -6.963 1.00 75.06 167 GLU A N 1
ATOM 1299 C CA . GLU A 1 167 ? 1.238 -9.531 -5.708 1.00 75.06 167 GLU A CA 1
ATOM 1300 C C . GLU A 1 167 ? 1.174 -8.400 -4.671 1.00 75.06 167 GLU A C 1
ATOM 1302 O O . GLU A 1 167 ? 0.897 -8.629 -3.489 1.00 75.06 167 GLU A O 1
ATOM 1307 N N . LYS A 1 168 ? 1.389 -7.145 -5.089 1.00 77.75 168 LYS A N 1
ATOM 1308 C CA . LYS A 1 168 ? 1.236 -5.989 -4.189 1.00 77.75 168 LYS A CA 1
ATOM 1309 C C . LYS A 1 168 ? -0.190 -5.897 -3.659 1.00 77.75 168 LYS A C 1
ATOM 1311 O O . LYS A 1 168 ? -0.385 -5.688 -2.460 1.00 77.75 168 LYS A O 1
ATOM 1316 N N . THR A 1 169 ? -1.195 -6.054 -4.523 1.00 74.44 169 THR A N 1
ATOM 1317 C CA . THR A 1 169 ? -2.599 -6.005 -4.093 1.00 74.44 169 THR A CA 1
ATOM 1318 C C . THR A 1 169 ? -2.984 -7.170 -3.185 1.00 74.44 169 THR A C 1
ATOM 1320 O O . THR A 1 169 ? -3.786 -6.959 -2.276 1.00 74.44 169 THR A O 1
ATOM 1323 N N . GLU A 1 170 ? -2.398 -8.354 -3.370 1.00 75.50 170 GLU A N 1
ATOM 1324 C CA . GLU A 1 170 ? -2.566 -9.499 -2.471 1.00 75.50 170 GLU A CA 1
ATOM 1325 C C . GLU A 1 170 ? -2.000 -9.193 -1.087 1.00 75.50 170 GLU A C 1
ATOM 1327 O O . GLU A 1 170 ? -2.720 -9.335 -0.101 1.00 75.50 170 GLU A O 1
ATOM 1332 N N . ARG A 1 171 ? -0.779 -8.648 -0.996 1.00 80.31 171 ARG A N 1
ATOM 1333 C CA . ARG A 1 171 ? -0.195 -8.227 0.291 1.00 80.31 171 ARG A CA 1
ATOM 1334 C C . ARG A 1 171 ? -1.069 -7.197 1.011 1.00 80.31 171 ARG A C 1
ATOM 1336 O O . ARG A 1 171 ? -1.294 -7.309 2.216 1.00 80.31 171 ARG A O 1
ATOM 1343 N N . PHE A 1 172 ? -1.613 -6.214 0.291 1.00 76.25 172 PHE A N 1
ATOM 1344 C CA . PHE A 1 172 ? -2.559 -5.255 0.877 1.00 76.25 172 PHE A CA 1
ATOM 1345 C C . PHE A 1 172 ? -3.870 -5.917 1.321 1.00 76.25 172 PHE A C 1
ATOM 1347 O O . PHE A 1 172 ? -4.411 -5.561 2.370 1.00 76.25 172 PHE A O 1
ATOM 1354 N N . ALA A 1 173 ? -4.384 -6.877 0.551 1.00 73.62 173 ALA A N 1
ATOM 1355 C CA . ALA A 1 173 ? -5.584 -7.624 0.908 1.00 73.62 173 ALA A CA 1
ATOM 1356 C C . ALA A 1 173 ? -5.362 -8.498 2.151 1.00 73.62 173 ALA A C 1
ATOM 1358 O O . ALA A 1 173 ? -6.231 -8.538 3.017 1.00 73.62 173 ALA A O 1
ATOM 1359 N N . GLU A 1 174 ? -4.199 -9.139 2.283 1.00 79.38 174 GLU A N 1
ATOM 1360 C CA . GLU A 1 174 ? -3.820 -9.919 3.464 1.00 79.38 174 GLU A CA 1
ATOM 1361 C C . GLU A 1 174 ? -3.726 -9.054 4.721 1.00 79.38 174 GLU A C 1
ATOM 1363 O O . GLU A 1 174 ? -4.267 -9.425 5.765 1.00 79.38 174 GLU A O 1
ATOM 1368 N N . LEU A 1 175 ? -3.074 -7.889 4.630 1.00 83.56 175 LEU A N 1
ATOM 1369 C CA . LEU A 1 175 ? -3.011 -6.934 5.739 1.00 83.56 175 LEU A CA 1
ATOM 1370 C C . LEU A 1 175 ? -4.418 -6.501 6.159 1.00 83.56 175 LEU A C 1
ATOM 1372 O O . LEU A 1 175 ? -4.753 -6.548 7.343 1.00 83.56 175 LEU A O 1
ATOM 1376 N N . ARG A 1 176 ? -5.277 -6.180 5.188 1.00 78.94 176 ARG A N 1
ATOM 1377 C CA . ARG A 1 176 ? -6.660 -5.782 5.455 1.00 78.94 176 ARG A CA 1
ATOM 1378 C C . ARG A 1 176 ? -7.513 -6.920 6.023 1.00 78.94 176 ARG A C 1
ATOM 1380 O O . ARG A 1 176 ? -8.340 -6.668 6.893 1.00 78.94 176 ARG A O 1
ATOM 1387 N N . ASP A 1 177 ? -7.314 -8.165 5.587 1.00 80.50 177 ASP A N 1
ATOM 1388 C CA . ASP A 1 177 ? -7.979 -9.342 6.166 1.00 80.50 177 ASP A CA 1
ATOM 1389 C C . ASP A 1 177 ? -7.544 -9.551 7.624 1.00 80.50 177 ASP A C 1
ATOM 1391 O O . ASP A 1 177 ? -8.389 -9.772 8.490 1.00 80.50 177 ASP A O 1
ATOM 1395 N N . ARG A 1 178 ? -6.248 -9.401 7.938 1.00 83.25 178 ARG A N 1
ATOM 1396 C CA . ARG A 1 178 ? -5.745 -9.457 9.324 1.00 83.25 178 ARG A CA 1
ATOM 1397 C C . ARG A 1 178 ? -6.365 -8.365 10.197 1.00 83.25 178 ARG A C 1
ATOM 1399 O O . ARG A 1 178 ? -6.842 -8.668 11.291 1.00 83.25 178 ARG A O 1
ATOM 1406 N N . GLU A 1 179 ? -6.416 -7.128 9.708 1.00 87.50 179 GLU A N 1
ATOM 1407 C CA . GLU A 1 179 ? -7.051 -6.002 10.406 1.00 87.50 179 GLU A CA 1
ATOM 1408 C C . GLU A 1 179 ? -8.551 -6.233 10.637 1.00 87.50 179 GLU A C 1
ATOM 1410 O O . GLU A 1 179 ? -9.055 -6.008 11.740 1.00 87.50 179 GLU A O 1
ATOM 1415 N N . LEU A 1 180 ? -9.277 -6.719 9.624 1.00 78.50 180 LEU A N 1
ATOM 1416 C CA . LEU A 1 180 ? -10.705 -7.017 9.736 1.00 78.50 180 LEU A CA 1
ATOM 1417 C C . LEU A 1 180 ? -10.968 -8.156 10.723 1.00 78.50 180 LEU A C 1
ATOM 1419 O O . LEU A 1 180 ? -11.870 -8.035 11.549 1.00 78.50 180 LEU A O 1
ATOM 1423 N N . ARG A 1 181 ? -10.164 -9.225 10.700 1.00 83.75 181 ARG A N 1
ATOM 1424 C CA . ARG A 1 181 ? -10.264 -10.320 11.678 1.00 83.75 181 ARG A CA 1
ATOM 1425 C C . ARG A 1 181 ? -10.023 -9.827 13.102 1.00 83.75 181 ARG A C 1
ATOM 1427 O O . ARG A 1 181 ? -10.823 -10.141 13.978 1.00 83.75 181 ARG A O 1
ATOM 1434 N N . ALA A 1 182 ? -8.989 -9.016 13.326 1.00 86.94 182 ALA A N 1
ATOM 1435 C CA . ALA A 1 182 ? -8.740 -8.402 14.631 1.00 86.94 182 ALA A CA 1
ATOM 1436 C C . ALA A 1 182 ? -9.925 -7.522 15.075 1.00 86.94 182 ALA A C 1
ATOM 1438 O O . ALA A 1 182 ? -10.411 -7.639 16.196 1.00 86.94 182 ALA A O 1
ATOM 1439 N N . SER A 1 183 ? -10.470 -6.715 14.162 1.00 81.69 183 SER A N 1
ATOM 1440 C CA . SER A 1 183 ? -11.631 -5.854 14.422 1.00 81.69 183 SER A CA 1
ATOM 1441 C C . SER A 1 183 ? -12.927 -6.628 14.709 1.00 81.69 183 SER A C 1
ATOM 1443 O O . SER A 1 183 ? -13.786 -6.130 15.445 1.00 81.69 183 SER A O 1
ATOM 1445 N N . ILE A 1 184 ? -13.091 -7.826 14.135 1.00 84.88 184 ILE A N 1
ATOM 1446 C CA . ILE A 1 184 ? -14.197 -8.747 14.440 1.00 84.88 184 ILE A CA 1
ATOM 1447 C C . ILE A 1 184 ? -14.017 -9.335 15.839 1.00 84.88 184 ILE A C 1
ATOM 1449 O O . ILE A 1 184 ? -14.964 -9.297 16.618 1.00 84.88 184 ILE A O 1
ATOM 1453 N N . ILE A 1 185 ? -12.814 -9.804 16.185 1.00 89.94 185 ILE A N 1
ATOM 1454 C CA . ILE A 1 185 ? -12.506 -10.324 17.528 1.00 89.94 185 ILE A CA 1
ATOM 1455 C C . ILE A 1 185 ? -12.790 -9.256 18.592 1.00 89.94 185 ILE A C 1
ATOM 1457 O O . ILE A 1 185 ? -13.471 -9.531 19.579 1.00 89.94 185 ILE A O 1
ATOM 1461 N N . ASP A 1 186 ? -12.358 -8.015 18.360 1.00 87.56 186 ASP A N 1
ATOM 1462 C CA . ASP A 1 186 ? -12.629 -6.893 19.263 1.00 87.56 186 ASP A CA 1
ATOM 1463 C C . ASP A 1 186 ? -14.129 -6.577 19.375 1.00 87.56 186 ASP A C 1
ATOM 1465 O O . ASP A 1 186 ? -14.623 -6.250 20.457 1.00 87.56 186 ASP A O 1
ATOM 1469 N N . ALA A 1 187 ? -14.878 -6.657 18.271 1.00 78.75 187 ALA A N 1
ATOM 1470 C CA . ALA A 1 187 ? -16.327 -6.446 18.279 1.00 78.75 187 ALA A CA 1
ATOM 1471 C C . ALA A 1 187 ? -17.064 -7.567 19.031 1.00 78.75 187 ALA A C 1
ATOM 1473 O O . ALA A 1 187 ? -17.967 -7.290 19.822 1.00 78.75 187 ALA A O 1
ATOM 1474 N N . GLU A 1 188 ? -16.646 -8.820 18.846 1.00 85.00 188 GLU A N 1
ATOM 1475 C CA . GLU A 1 188 ? -17.156 -9.974 19.590 1.00 85.00 188 GLU A CA 1
ATOM 1476 C C . GLU A 1 188 ? -16.852 -9.856 21.084 1.00 85.00 188 GLU A C 1
ATOM 1478 O O . GLU A 1 188 ? -17.742 -10.076 21.907 1.00 85.00 188 GLU A O 1
ATOM 1483 N N . ALA A 1 189 ? -15.637 -9.440 21.448 1.00 88.06 189 ALA A N 1
ATOM 1484 C CA . ALA A 1 189 ? -15.252 -9.198 22.834 1.00 88.06 189 ALA A CA 1
ATOM 1485 C C . ALA A 1 189 ? -16.112 -8.099 23.476 1.00 88.06 189 ALA A C 1
ATOM 1487 O O . ALA A 1 189 ? -16.622 -8.285 24.581 1.00 88.06 189 ALA A O 1
ATOM 1488 N N . LYS A 1 190 ? -16.354 -6.985 22.768 1.00 87.25 190 LYS A N 1
ATOM 1489 C CA . LYS A 1 190 ? -17.261 -5.918 23.230 1.00 87.25 190 LYS A CA 1
ATOM 1490 C C . LYS A 1 190 ? -18.688 -6.420 23.422 1.00 87.25 190 LYS A C 1
ATOM 1492 O O . LYS A 1 190 ? -19.317 -6.077 24.420 1.00 87.25 190 LYS A O 1
ATOM 1497 N N . ARG A 1 191 ? -19.194 -7.242 22.498 1.00 83.12 191 ARG A N 1
ATOM 1498 C CA . ARG A 1 191 ? -20.535 -7.833 22.596 1.00 83.12 191 ARG A CA 1
ATOM 1499 C C . ARG A 1 191 ? -20.652 -8.770 23.801 1.00 83.12 191 ARG A C 1
ATOM 1501 O O . ARG A 1 191 ? -21.613 -8.644 24.553 1.00 83.12 191 ARG A O 1
ATOM 1508 N N . ARG A 1 192 ? -19.667 -9.648 24.025 1.00 84.94 192 ARG A N 1
ATOM 1509 C CA . ARG A 1 192 ? -19.627 -10.542 25.198 1.00 84.94 192 ARG A CA 1
ATOM 1510 C C . ARG A 1 192 ? -19.539 -9.760 26.507 1.00 84.94 192 ARG A C 1
ATOM 1512 O O . ARG A 1 192 ? -20.304 -10.030 27.423 1.00 84.94 192 ARG A O 1
ATOM 1519 N N . ALA A 1 193 ? -18.670 -8.752 26.576 1.00 85.75 193 ALA A N 1
ATOM 1520 C CA . ALA A 1 193 ? -18.542 -7.898 27.756 1.00 85.75 193 ALA A CA 1
ATOM 1521 C C . ALA A 1 193 ? -19.844 -7.139 28.062 1.00 85.75 193 ALA A C 1
ATOM 1523 O O . ALA A 1 193 ? -20.218 -6.980 29.221 1.00 85.75 193 ALA A O 1
ATOM 1524 N N . TYR A 1 194 ? -20.554 -6.689 27.024 1.00 85.06 194 TYR A N 1
ATOM 1525 C CA . TYR A 1 194 ? -21.855 -6.048 27.177 1.00 85.06 194 TYR A CA 1
ATOM 1526 C C . TYR A 1 194 ? -22.918 -7.024 27.710 1.00 85.06 194 TYR A C 1
ATOM 1528 O O . TYR A 1 194 ? -23.641 -6.675 28.637 1.00 85.06 194 TYR A O 1
ATOM 1536 N N . GLN A 1 195 ? -22.966 -8.258 27.195 1.00 81.00 195 GLN A N 1
ATOM 1537 C CA . GLN A 1 195 ? -23.870 -9.307 27.690 1.00 81.00 195 GLN A CA 1
ATOM 1538 C C . GLN A 1 195 ? -23.599 -9.663 29.157 1.00 81.00 195 GLN A C 1
ATOM 1540 O O . GLN A 1 195 ? -24.530 -9.690 29.954 1.00 81.00 195 GLN A O 1
ATOM 1545 N N . GLN A 1 196 ? -22.330 -9.833 29.539 1.00 85.88 196 GLN A N 1
ATOM 1546 C CA . GLN A 1 196 ? -21.942 -10.090 30.931 1.00 85.88 196 GLN A CA 1
ATOM 1547 C C . GLN A 1 196 ? -22.373 -8.952 31.866 1.00 85.88 196 GLN A C 1
ATOM 1549 O O . GLN A 1 196 ? -22.906 -9.196 32.944 1.00 85.88 196 GLN A O 1
ATOM 1554 N N . GLN A 1 197 ? -22.219 -7.692 31.441 1.00 84.25 197 GLN A N 1
ATOM 1555 C CA . GLN A 1 197 ? -22.710 -6.549 32.219 1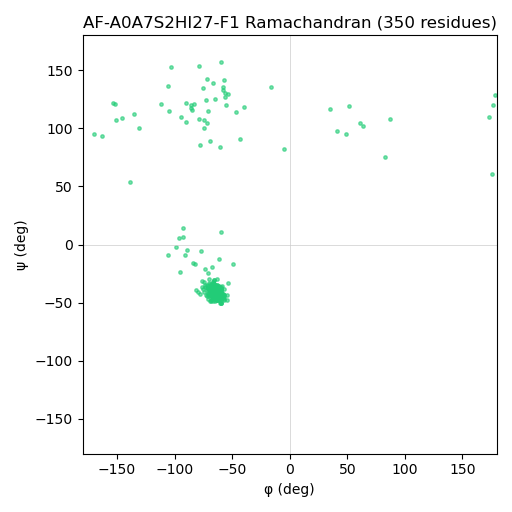.00 84.25 197 GLN A CA 1
ATOM 1556 C C . GLN A 1 197 ? -24.237 -6.541 32.363 1.00 84.25 197 GLN A C 1
ATOM 1558 O O . GLN A 1 197 ? -24.749 -6.119 33.403 1.00 84.25 197 GLN A O 1
ATOM 1563 N N . GLU A 1 198 ? -24.976 -6.978 31.340 1.00 81.31 198 GLU A N 1
ATOM 1564 C CA . GLU A 1 198 ? -26.431 -7.105 31.423 1.00 81.31 198 GLU A CA 1
ATOM 1565 C C . GLU A 1 198 ? -26.844 -8.210 32.401 1.00 81.31 198 GLU A C 1
ATOM 1567 O O . GLU A 1 198 ? -27.690 -7.951 33.261 1.00 81.31 198 GLU A O 1
ATOM 1572 N N . GLU A 1 199 ? -26.208 -9.379 32.344 1.00 83.12 199 GLU A N 1
ATOM 1573 C CA . GLU A 1 199 ? -26.437 -10.494 33.273 1.00 83.12 199 GLU A CA 1
ATOM 1574 C C . GLU A 1 199 ? -26.139 -10.092 34.723 1.00 83.12 199 GLU A C 1
ATOM 1576 O O . GLU A 1 199 ? -27.022 -10.200 35.576 1.00 83.12 199 GLU A O 1
ATOM 1581 N N . GLU A 1 200 ? -24.974 -9.490 34.990 1.00 86.81 200 GLU A N 1
ATOM 1582 C CA . GLU A 1 200 ? -24.626 -8.971 36.320 1.00 86.81 200 GLU A CA 1
ATOM 1583 C C . GLU A 1 200 ? -25.650 -7.943 36.827 1.00 86.81 200 GLU A C 1
ATOM 1585 O O . GLU A 1 200 ? -25.976 -7.890 38.018 1.00 86.81 200 GLU A O 1
ATOM 1590 N N . SER A 1 201 ? -26.164 -7.085 35.939 1.00 80.62 201 SER A N 1
ATOM 1591 C CA . SER A 1 201 ? -27.157 -6.077 36.315 1.00 80.62 201 SER A CA 1
ATOM 1592 C C . SER A 1 201 ? -28.508 -6.701 36.681 1.00 80.62 201 SER A C 1
ATOM 1594 O O . SER A 1 201 ? -29.150 -6.253 37.636 1.00 80.62 201 SER A O 1
ATOM 1596 N N . LEU A 1 202 ? -28.916 -7.753 35.966 1.00 80.06 202 LEU A N 1
ATOM 1597 C CA . LEU A 1 202 ? -30.150 -8.494 36.217 1.00 80.06 202 LEU A CA 1
ATOM 1598 C C . LEU A 1 202 ? -30.047 -9.326 37.497 1.00 80.06 202 LEU A C 1
ATOM 1600 O O . LEU A 1 202 ? -30.983 -9.334 38.296 1.00 80.06 202 LEU A O 1
ATOM 1604 N N . GLU A 1 203 ? -28.909 -9.975 37.740 1.00 82.19 203 GLU A N 1
ATOM 1605 C CA . GLU A 1 203 ? -28.644 -10.703 38.983 1.00 82.19 203 GLU A CA 1
ATOM 1606 C C . GLU A 1 203 ? -28.698 -9.778 40.199 1.00 82.19 203 GLU A C 1
ATOM 1608 O O . GLU A 1 203 ? -29.387 -10.080 41.176 1.00 82.19 203 GLU A O 1
ATOM 1613 N N . ARG A 1 204 ? -28.072 -8.597 40.121 1.00 82.31 204 ARG A N 1
ATOM 1614 C CA . ARG A 1 204 ? -28.156 -7.589 41.191 1.00 82.31 204 ARG A CA 1
ATOM 1615 C C . ARG A 1 204 ? -29.588 -7.104 41.413 1.00 82.31 204 ARG A C 1
ATOM 1617 O O . ARG A 1 204 ? -29.999 -6.928 42.558 1.00 82.31 204 ARG A O 1
ATOM 1624 N N . GLN A 1 205 ? -30.375 -6.910 40.351 1.00 77.62 205 GLN A N 1
ATOM 1625 C CA . GLN A 1 205 ? -31.795 -6.566 40.489 1.00 77.62 205 GLN A CA 1
ATOM 1626 C C . GLN A 1 205 ? -32.598 -7.684 41.163 1.00 77.62 205 GLN A C 1
ATOM 1628 O O . GLN A 1 205 ? -33.409 -7.389 42.041 1.00 77.62 205 GLN A O 1
ATOM 1633 N N . ARG A 1 206 ? -32.346 -8.954 40.818 1.00 80.88 206 ARG A N 1
ATOM 1634 C CA . ARG A 1 206 ? -32.978 -10.117 41.464 1.00 80.88 206 ARG A CA 1
ATOM 1635 C C . ARG A 1 206 ? -32.617 -10.207 42.946 1.00 80.88 206 ARG A C 1
ATOM 1637 O O . ARG A 1 206 ? -33.511 -10.401 43.763 1.00 80.88 206 ARG A O 1
ATOM 1644 N N . GLN A 1 207 ? -31.351 -9.992 43.304 1.00 83.88 207 GLN A N 1
ATOM 1645 C CA . GLN A 1 207 ? -30.899 -9.963 44.701 1.00 83.88 207 GLN A CA 1
ATOM 1646 C C . GLN A 1 207 ? -31.561 -8.826 45.493 1.00 83.88 207 GLN A C 1
ATOM 1648 O O . GLN A 1 207 ? -32.079 -9.051 46.584 1.00 83.88 207 GLN A O 1
ATOM 1653 N N . LEU A 1 208 ? -31.625 -7.614 44.929 1.00 80.62 208 LEU A N 1
ATOM 1654 C CA . LEU A 1 208 ? -32.304 -6.477 45.562 1.00 80.62 208 LEU A CA 1
ATOM 1655 C C . LEU A 1 208 ? -33.817 -6.700 45.693 1.00 80.62 208 LEU A C 1
ATOM 1657 O O . LEU A 1 208 ? -34.412 -6.301 46.695 1.00 80.62 208 LEU A O 1
ATOM 1661 N N . ALA A 1 209 ? -34.450 -7.331 44.703 1.00 77.12 209 ALA A N 1
ATOM 1662 C CA . ALA A 1 209 ? -35.862 -7.694 44.759 1.00 77.12 209 ALA A CA 1
ATOM 1663 C C . ALA A 1 209 ? -36.126 -8.767 45.828 1.00 77.12 209 ALA A C 1
ATOM 1665 O O . ALA A 1 209 ? -37.067 -8.619 46.607 1.00 77.12 209 ALA A O 1
ATOM 1666 N N . ALA A 1 210 ? -35.268 -9.787 45.927 1.00 76.75 210 ALA A N 1
ATOM 1667 C CA . ALA A 1 210 ? -35.334 -10.815 46.963 1.00 76.75 210 ALA A CA 1
ATOM 1668 C C . ALA A 1 210 ? -35.135 -10.223 48.371 1.00 76.75 210 ALA A C 1
ATOM 1670 O O . ALA A 1 210 ? -35.926 -10.507 49.267 1.00 76.75 210 ALA A O 1
ATOM 1671 N N . ALA A 1 211 ? -34.167 -9.318 48.551 1.00 75.19 211 ALA A N 1
ATOM 1672 C CA . ALA A 1 211 ? -33.948 -8.610 49.815 1.00 75.19 211 ALA A CA 1
ATOM 1673 C C . ALA A 1 211 ? -35.152 -7.728 50.208 1.00 75.19 211 ALA A C 1
ATOM 1675 O O . ALA A 1 211 ? -35.584 -7.721 51.361 1.00 75.19 211 ALA A O 1
ATOM 1676 N N . LYS A 1 212 ? -35.757 -7.020 49.242 1.00 74.00 212 LYS A N 1
ATOM 1677 C CA . LYS A 1 212 ? -36.995 -6.249 49.464 1.00 74.00 212 LYS A CA 1
ATOM 1678 C C . LYS A 1 212 ? -38.200 -7.137 49.780 1.00 74.00 212 LYS A C 1
ATOM 1680 O O . LYS A 1 212 ? -39.070 -6.715 50.538 1.00 74.00 212 LYS A O 1
ATOM 1685 N N . ALA A 1 213 ? -38.278 -8.334 49.202 1.00 68.12 213 ALA A N 1
ATOM 1686 C CA . ALA A 1 213 ? -39.330 -9.299 49.504 1.00 68.12 213 ALA A CA 1
ATOM 1687 C C . ALA A 1 213 ? -39.155 -9.912 50.905 1.00 68.12 213 ALA A C 1
ATOM 1689 O O . ALA A 1 213 ? -40.143 -10.061 51.620 1.00 68.12 213 ALA A O 1
ATOM 1690 N N . ALA A 1 214 ? -37.916 -10.178 51.335 1.00 63.94 214 ALA A N 1
ATOM 1691 C CA . ALA A 1 214 ? -37.603 -10.648 52.686 1.00 63.94 214 ALA A CA 1
ATOM 1692 C C . ALA A 1 214 ? -38.002 -9.627 53.772 1.00 63.94 214 ALA A C 1
ATOM 1694 O O . ALA A 1 214 ? -38.562 -10.003 54.795 1.00 63.94 214 ALA A O 1
ATOM 1695 N N . MET A 1 215 ? -37.853 -8.323 53.500 1.00 60.38 215 MET A N 1
ATOM 1696 C CA . MET A 1 215 ? -38.306 -7.225 54.378 1.00 60.38 215 MET A CA 1
ATOM 1697 C C . MET A 1 215 ? -39.828 -7.182 54.635 1.00 60.38 215 MET A C 1
ATOM 1699 O O . MET A 1 215 ? -40.279 -6.421 55.496 1.00 60.38 215 MET A O 1
ATOM 1703 N N . ARG A 1 216 ? -40.640 -7.937 53.880 1.00 59.78 216 ARG A N 1
ATOM 1704 C CA . ARG A 1 216 ? -42.105 -7.974 54.035 1.00 59.78 216 ARG A CA 1
ATOM 1705 C C . ARG A 1 216 ? -42.599 -9.036 55.025 1.00 59.78 216 ARG A C 1
ATOM 1707 O O . ARG A 1 216 ? -43.794 -9.043 55.285 1.00 59.78 216 ARG A O 1
ATOM 1714 N N . LYS A 1 217 ? -41.725 -9.889 55.575 1.00 52.72 217 LYS A N 1
ATOM 1715 C CA . LYS A 1 217 ? -42.075 -10.848 56.638 1.00 52.72 217 LYS A CA 1
ATOM 1716 C C . LYS A 1 217 ? -41.580 -10.370 58.010 1.00 52.72 217 LYS A C 1
ATOM 1718 O O . LYS A 1 217 ? -40.684 -9.532 58.104 1.00 52.72 217 LYS A O 1
ATOM 1723 N N . ASP A 1 218 ? -42.284 -10.805 59.045 1.00 57.12 218 ASP A N 1
ATOM 1724 C CA . ASP A 1 218 ? -42.489 -10.080 60.297 1.00 57.12 218 ASP A CA 1
ATOM 1725 C C . ASP A 1 218 ? -41.385 -10.278 61.341 1.00 57.12 218 ASP A C 1
ATOM 1727 O O . ASP A 1 218 ? -41.169 -11.387 61.810 1.00 57.12 218 ASP A O 1
ATOM 1731 N N . SER A 1 219 ? -40.734 -9.173 61.728 1.00 59.25 219 SER A N 1
ATOM 1732 C CA . SER A 1 219 ? -39.971 -8.969 62.973 1.00 59.25 219 SER A CA 1
ATOM 1733 C C . SER A 1 219 ? -39.327 -7.570 62.935 1.00 59.25 219 SER A C 1
ATOM 1735 O O . SER A 1 219 ? -38.588 -7.227 62.008 1.00 59.25 219 SER A O 1
ATOM 1737 N N . THR A 1 220 ? -39.641 -6.692 63.892 1.00 62.09 220 THR A N 1
ATOM 1738 C CA . THR A 1 220 ? -39.113 -5.310 63.945 1.00 62.09 220 THR A CA 1
ATOM 1739 C C . THR A 1 220 ? -37.627 -5.242 64.305 1.00 62.09 220 THR A C 1
ATOM 1741 O O . THR A 1 220 ? -36.953 -4.294 63.903 1.00 62.09 220 THR A O 1
ATOM 1744 N N . GLU A 1 221 ? -37.101 -6.259 64.989 1.00 60.66 221 GLU A N 1
ATOM 1745 C CA . GLU A 1 221 ? -35.683 -6.363 65.357 1.00 60.66 221 GLU A CA 1
ATOM 1746 C C . GLU A 1 221 ? -34.826 -6.896 64.201 1.00 60.66 221 GLU A C 1
ATOM 1748 O O . GLU A 1 221 ? -33.750 -6.359 63.927 1.00 60.66 221 GLU A O 1
ATOM 1753 N N . GLU A 1 222 ? -35.330 -7.868 63.433 1.00 60.38 222 GLU A N 1
ATOM 1754 C CA . GLU A 1 222 ? -34.661 -8.341 62.212 1.00 60.38 222 GLU A CA 1
ATOM 1755 C C . GLU A 1 222 ? -34.626 -7.255 61.131 1.00 60.38 222 GLU A C 1
ATOM 1757 O O . GLU A 1 222 ? -33.624 -7.109 60.436 1.00 60.38 222 GLU A O 1
ATOM 1762 N N . LYS A 1 223 ? -35.658 -6.402 61.043 1.00 60.72 223 LYS A N 1
ATOM 1763 C CA . LYS A 1 223 ? -35.655 -5.223 60.156 1.00 60.72 223 LYS A CA 1
ATOM 1764 C C . LYS A 1 223 ? -34.572 -4.203 60.516 1.00 60.72 223 LYS A C 1
ATOM 1766 O O . LYS A 1 223 ? -34.036 -3.563 59.612 1.00 60.72 223 LYS A O 1
ATOM 1771 N N . GLN A 1 224 ? -34.250 -4.020 61.798 1.00 64.00 224 GLN A N 1
ATOM 1772 C CA . GLN A 1 224 ? -33.171 -3.115 62.216 1.00 64.00 224 GLN A CA 1
ATOM 1773 C C . GLN A 1 224 ? -31.788 -3.715 61.933 1.00 64.00 224 GLN A C 1
ATOM 1775 O O .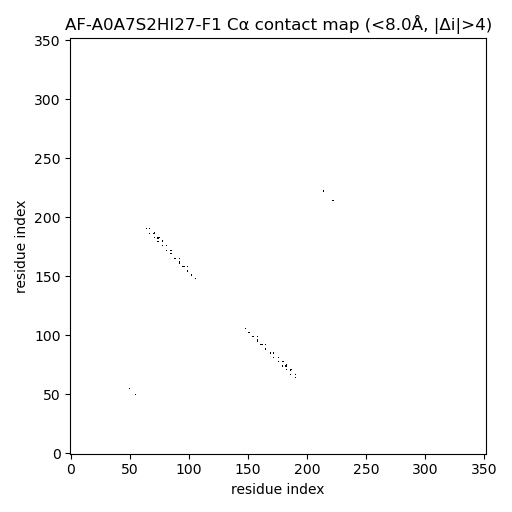 GLN A 1 224 ? -30.931 -3.006 61.406 1.00 64.00 224 GLN A O 1
ATOM 1780 N N . ARG A 1 225 ? -31.597 -5.018 62.178 1.00 67.12 225 ARG A N 1
ATOM 1781 C CA . ARG A 1 225 ? -30.352 -5.730 61.833 1.00 67.12 225 ARG A CA 1
ATOM 1782 C C . ARG A 1 225 ? -30.116 -5.773 60.321 1.00 67.12 225 ARG A C 1
ATOM 1784 O O . ARG A 1 225 ? -29.052 -5.381 59.864 1.00 67.12 225 ARG A O 1
ATOM 1791 N N . MET A 1 226 ? -31.142 -6.081 59.528 1.00 63.72 226 MET A N 1
ATOM 1792 C CA . MET A 1 226 ? -31.067 -6.066 58.060 1.00 63.72 226 MET A CA 1
ATOM 1793 C C . MET A 1 226 ? -30.853 -4.663 57.473 1.00 63.72 226 MET A C 1
ATOM 1795 O O . MET A 1 226 ? -30.231 -4.524 56.423 1.00 63.72 226 MET A O 1
ATOM 1799 N N . ARG A 1 227 ? -31.352 -3.596 58.118 1.00 69.12 227 ARG A N 1
ATOM 1800 C CA . ARG A 1 227 ? -31.025 -2.212 57.720 1.00 69.12 227 ARG A CA 1
ATOM 1801 C C . ARG A 1 227 ? -29.556 -1.893 57.975 1.00 69.12 227 ARG A C 1
ATOM 1803 O O . ARG A 1 227 ? -28.917 -1.331 57.096 1.00 69.12 227 ARG A O 1
ATOM 1810 N N . GLN A 1 228 ? -29.014 -2.309 59.119 1.00 73.81 228 GLN A N 1
ATOM 1811 C CA . GLN A 1 228 ? -27.587 -2.164 59.409 1.00 73.81 228 GLN A CA 1
ATOM 1812 C C . GLN A 1 228 ? -26.721 -2.993 58.449 1.00 73.81 228 GLN A C 1
ATOM 1814 O O . GLN A 1 228 ? -25.708 -2.490 57.973 1.00 73.81 228 GLN A O 1
ATOM 1819 N N . GLU A 1 229 ? -27.136 -4.209 58.084 1.00 74.12 229 GLU A N 1
ATOM 1820 C CA . GLU A 1 229 ? -26.451 -5.028 57.073 1.00 74.12 229 GLU A CA 1
ATOM 1821 C C . GLU A 1 229 ? -26.522 -4.409 55.669 1.00 74.12 229 GLU A C 1
ATOM 1823 O O . GLU A 1 229 ? -25.529 -4.413 54.944 1.00 74.12 229 GLU A O 1
ATOM 1828 N N . LEU A 1 230 ? -27.653 -3.808 55.284 1.00 73.06 230 LEU A N 1
ATOM 1829 C CA . LEU A 1 230 ? -27.774 -3.072 54.021 1.00 73.06 230 LEU A CA 1
ATOM 1830 C C . LEU A 1 230 ? -26.943 -1.788 54.007 1.00 73.06 230 LEU A C 1
ATOM 1832 O O . LEU A 1 230 ? -26.371 -1.464 52.967 1.00 73.06 230 LEU A O 1
ATOM 1836 N N . ASP A 1 231 ? -26.846 -1.073 55.127 1.00 73.94 231 ASP A N 1
ATOM 1837 C CA . ASP A 1 231 ? -26.006 0.120 55.248 1.00 73.94 231 ASP A CA 1
ATOM 1838 C C . ASP A 1 231 ? -24.513 -0.246 55.220 1.00 73.94 231 ASP A C 1
ATOM 1840 O O . ASP A 1 231 ? -23.723 0.425 54.551 1.00 73.94 231 ASP A O 1
ATOM 1844 N N . GLN A 1 232 ? -24.126 -1.363 55.847 1.00 75.50 232 GLN A N 1
ATOM 1845 C CA . GLN A 1 232 ? -22.775 -1.926 55.747 1.00 75.50 232 GLN A CA 1
ATOM 1846 C C . GLN A 1 232 ? -22.467 -2.414 54.325 1.00 75.50 232 GLN A C 1
ATOM 1848 O O . GLN A 1 232 ? -21.395 -2.115 53.794 1.00 75.50 232 GLN A O 1
ATOM 1853 N N . ALA A 1 233 ? -23.414 -3.081 53.660 1.00 70.44 233 ALA A N 1
ATOM 1854 C CA . ALA A 1 233 ? -23.280 -3.472 52.261 1.00 70.44 233 ALA A CA 1
ATOM 1855 C C . ALA A 1 233 ? -23.174 -2.239 51.350 1.00 70.44 233 ALA A C 1
ATOM 1857 O O . ALA A 1 233 ? -22.312 -2.190 50.476 1.00 70.44 233 ALA A O 1
ATOM 1858 N N . ALA A 1 234 ? -23.980 -1.197 51.574 1.00 73.81 234 ALA A N 1
ATOM 1859 C CA . ALA A 1 234 ? -23.918 0.058 50.828 1.00 73.81 234 ALA A CA 1
ATOM 1860 C C . ALA A 1 234 ? -22.585 0.794 51.037 1.00 73.81 234 ALA A C 1
ATOM 1862 O O . ALA A 1 234 ? -22.040 1.350 50.079 1.00 73.81 234 ALA A O 1
ATOM 1863 N N . ALA A 1 235 ? -22.030 0.771 52.251 1.00 75.00 235 ALA A N 1
ATOM 1864 C CA . ALA A 1 235 ? -20.700 1.300 52.543 1.00 75.00 235 ALA A CA 1
ATOM 1865 C C . ALA A 1 235 ? -19.598 0.491 51.834 1.00 75.00 235 ALA A C 1
ATOM 1867 O O . ALA A 1 235 ? -18.724 1.080 51.194 1.00 75.00 235 ALA A O 1
ATOM 1868 N N . ALA A 1 236 ? -19.684 -0.843 51.847 1.00 74.62 236 ALA A N 1
ATOM 1869 C CA . ALA A 1 236 ? -18.776 -1.716 51.104 1.00 74.62 236 ALA A CA 1
ATOM 1870 C C . ALA A 1 236 ? -18.862 -1.478 49.582 1.00 74.62 236 ALA A C 1
ATOM 1872 O O . ALA A 1 236 ? -17.835 -1.400 48.909 1.00 74.62 236 ALA A O 1
ATOM 1873 N N . PHE A 1 237 ? -20.064 -1.256 49.035 1.00 72.31 237 PHE A N 1
ATOM 1874 C CA . PHE A 1 237 ? -20.262 -0.906 47.624 1.00 72.31 237 PHE A CA 1
ATOM 1875 C C . PHE A 1 237 ? -19.676 0.457 47.253 1.00 72.31 237 PHE A C 1
ATOM 1877 O O . PHE A 1 237 ? -19.153 0.610 46.148 1.00 72.31 237 PHE A O 1
ATOM 1884 N N . ARG A 1 238 ? -19.754 1.453 48.145 1.00 77.69 238 ARG A N 1
ATOM 1885 C CA . ARG A 1 238 ? -19.108 2.759 47.931 1.00 77.69 238 ARG A CA 1
ATOM 1886 C C . ARG A 1 238 ? -17.592 2.608 47.886 1.00 77.69 238 ARG A C 1
ATOM 1888 O O . ARG A 1 238 ? -16.984 3.083 46.932 1.00 77.69 238 ARG A O 1
ATOM 1895 N N . LYS A 1 239 ? -17.019 1.851 48.825 1.00 84.12 239 LYS A N 1
ATOM 1896 C CA . LYS A 1 239 ? -15.578 1.584 48.887 1.00 84.12 239 LYS A CA 1
ATOM 1897 C C . LYS A 1 239 ? -15.072 0.824 47.651 1.00 84.12 239 LYS A C 1
ATOM 1899 O O . LYS A 1 239 ? -14.137 1.271 46.998 1.00 84.12 239 LYS A O 1
ATOM 1904 N N . MET A 1 240 ? -15.778 -0.231 47.235 1.00 81.81 240 MET A N 1
ATOM 1905 C CA . MET A 1 240 ? -15.495 -0.960 45.988 1.00 81.81 240 MET A CA 1
ATOM 1906 C C . MET A 1 240 ? -15.615 -0.075 44.740 1.00 81.81 240 MET A C 1
ATOM 1908 O O . MET A 1 240 ? -14.821 -0.197 43.809 1.00 81.81 240 MET A O 1
ATOM 1912 N N . ARG A 1 241 ? -16.599 0.836 44.686 1.00 75.00 241 ARG A N 1
ATOM 1913 C CA . ARG A 1 241 ? -16.709 1.805 43.583 1.00 75.00 241 ARG A CA 1
ATOM 1914 C C . ARG A 1 241 ? -15.534 2.768 43.563 1.00 75.00 241 ARG A C 1
ATOM 1916 O O . ARG A 1 241 ? -15.019 3.050 42.485 1.00 75.00 241 ARG A O 1
ATOM 1923 N N . GLU A 1 242 ? -15.133 3.284 44.716 1.00 81.38 242 GLU A N 1
ATOM 1924 C CA . GLU A 1 242 ? -13.990 4.184 44.829 1.00 81.38 242 GLU A CA 1
ATOM 1925 C C . GLU A 1 242 ? -12.711 3.483 44.362 1.00 81.38 242 GLU A C 1
ATOM 1927 O O . GLU A 1 242 ? -12.039 4.002 43.470 1.00 81.38 242 GLU A O 1
ATOM 1932 N N . GLU A 1 243 ? -12.460 2.255 44.818 1.00 85.62 243 GLU A N 1
ATOM 1933 C CA . GLU A 1 243 ? -11.333 1.420 44.378 1.00 85.62 243 GLU A CA 1
ATOM 1934 C C . GLU A 1 243 ? -11.374 1.110 42.870 1.00 85.62 243 GLU A C 1
ATOM 1936 O O . GLU A 1 243 ? -10.370 1.252 42.172 1.00 85.62 243 GLU A O 1
ATOM 1941 N N . GLN A 1 244 ? -12.540 0.788 42.301 1.00 80.12 244 GLN A N 1
ATOM 1942 C CA . GLN A 1 244 ? -12.666 0.606 40.849 1.00 80.12 244 GLN A CA 1
ATOM 1943 C C . GLN A 1 244 ? -12.432 1.908 40.072 1.00 80.12 244 GLN A C 1
ATOM 1945 O O . GLN A 1 244 ? -11.878 1.890 38.970 1.00 80.12 244 GLN A O 1
ATOM 1950 N N . THR A 1 245 ? -12.853 3.060 40.600 1.00 82.06 245 THR A N 1
ATOM 1951 C CA . THR A 1 245 ? -12.610 4.345 39.930 1.00 82.06 245 THR A CA 1
ATOM 1952 C C . THR A 1 245 ? -11.146 4.758 39.981 1.00 82.06 245 THR A C 1
ATOM 1954 O O . THR A 1 245 ? -10.660 5.332 39.005 1.00 82.06 245 THR A O 1
ATOM 1957 N N . THR A 1 246 ? -10.428 4.462 41.067 1.00 82.50 246 THR A N 1
ATOM 1958 C CA . THR A 1 246 ? -8.988 4.723 41.157 1.00 82.50 246 THR A CA 1
ATOM 1959 C C . THR A 1 246 ? -8.216 3.786 40.234 1.00 82.50 246 THR A C 1
ATOM 1961 O O . THR A 1 246 ? -7.406 4.276 39.447 1.00 82.50 246 THR A O 1
ATOM 1964 N N . GLN A 1 247 ? -8.548 2.491 40.197 1.00 83.38 247 GLN A N 1
ATOM 1965 C CA . GLN A 1 247 ? -7.969 1.536 39.242 1.00 83.38 247 GLN A CA 1
ATOM 1966 C C . GLN A 1 247 ? -8.186 1.978 37.787 1.00 83.38 247 GLN A C 1
ATOM 1968 O O . GLN A 1 247 ? -7.227 2.084 37.026 1.00 83.38 247 GLN A O 1
ATOM 1973 N N . ARG A 1 248 ? -9.409 2.379 37.412 1.00 80.75 248 ARG A N 1
ATOM 1974 C CA . ARG A 1 248 ? -9.703 2.894 36.059 1.00 80.75 248 ARG A CA 1
ATOM 1975 C C . ARG A 1 248 ? -8.933 4.167 35.713 1.00 80.75 248 ARG A C 1
ATOM 1977 O O . ARG A 1 248 ? -8.564 4.360 34.557 1.00 80.75 248 ARG A O 1
ATOM 1984 N N . LYS A 1 249 ? -8.702 5.063 36.680 1.00 87.56 249 LYS A N 1
ATOM 1985 C CA . LYS A 1 249 ? -7.875 6.265 36.464 1.00 87.56 249 LYS A CA 1
ATOM 1986 C C . LYS A 1 249 ? -6.416 5.886 36.201 1.00 87.56 249 LYS A C 1
ATOM 1988 O O . LYS A 1 249 ? -5.821 6.439 35.279 1.00 87.56 249 LYS A O 1
ATOM 1993 N N . VAL A 1 250 ? -5.876 4.924 36.950 1.00 87.12 250 VAL A N 1
ATOM 1994 C CA . VAL A 1 250 ? -4.508 4.412 36.767 1.00 87.12 250 VAL A CA 1
ATOM 1995 C C . VAL A 1 250 ? -4.361 3.703 35.417 1.00 87.12 250 VAL A C 1
ATOM 1997 O O . VAL A 1 250 ? -3.438 4.006 34.664 1.00 87.12 250 VAL A O 1
ATOM 2000 N N . GLU A 1 251 ? -5.305 2.837 35.049 1.00 84.56 251 GLU A N 1
ATOM 2001 C CA . GLU A 1 251 ? -5.322 2.166 33.742 1.00 84.56 251 GLU A CA 1
ATOM 2002 C C . GLU A 1 251 ? -5.440 3.160 32.584 1.00 84.56 251 GLU A C 1
ATOM 2004 O O . GLU A 1 251 ? -4.746 3.028 31.575 1.00 84.56 251 GLU A O 1
ATOM 2009 N N . LYS A 1 252 ? -6.274 4.198 32.731 1.00 84.75 252 LYS A N 1
ATOM 2010 C CA . LYS A 1 252 ? -6.411 5.257 31.726 1.00 84.75 252 LYS A CA 1
ATOM 2011 C C . LYS A 1 252 ? -5.114 6.051 31.559 1.00 84.75 252 LYS A C 1
ATOM 2013 O O . LYS A 1 252 ? -4.732 6.321 30.423 1.00 84.75 252 LYS A O 1
ATOM 2018 N N . ALA A 1 253 ? -4.425 6.382 32.652 1.00 86.56 253 ALA A N 1
ATOM 2019 C CA . ALA A 1 253 ? -3.125 7.052 32.601 1.00 86.56 253 ALA A CA 1
ATOM 2020 C C . ALA A 1 253 ? -2.057 6.164 31.933 1.00 86.56 253 ALA A C 1
ATOM 2022 O O . ALA A 1 253 ? -1.332 6.618 31.049 1.00 86.56 253 ALA A O 1
ATOM 2023 N N . ALA A 1 254 ? -2.016 4.869 32.266 1.00 84.81 254 ALA A N 1
ATOM 2024 C CA . ALA A 1 254 ? -1.115 3.912 31.624 1.00 84.81 254 ALA A CA 1
ATOM 2025 C C . ALA A 1 254 ? -1.417 3.739 30.121 1.00 84.81 254 ALA A C 1
ATOM 2027 O O . ALA A 1 254 ? -0.500 3.640 29.302 1.00 84.81 254 ALA A O 1
ATOM 2028 N N . ALA A 1 255 ? -2.695 3.737 29.733 1.00 86.75 255 ALA A N 1
ATOM 2029 C CA . ALA A 1 255 ? -3.113 3.681 28.335 1.00 86.75 255 ALA A CA 1
ATOM 2030 C C . ALA A 1 255 ? -2.742 4.958 27.562 1.00 86.75 255 ALA A C 1
ATOM 2032 O O . ALA A 1 255 ? -2.314 4.861 26.411 1.00 86.75 255 ALA A O 1
ATOM 2033 N N . GLN A 1 256 ? -2.855 6.134 28.189 1.00 88.44 256 GLN A N 1
ATOM 2034 C CA . GLN A 1 256 ? -2.411 7.407 27.613 1.00 88.44 256 GLN A CA 1
ATOM 2035 C C . GLN A 1 256 ? -0.898 7.416 27.380 1.00 88.44 256 GLN A C 1
ATOM 2037 O O . GLN A 1 256 ? -0.477 7.671 26.255 1.00 88.44 256 GLN A O 1
ATOM 2042 N N . ALA A 1 257 ? -0.097 6.991 28.362 1.00 86.19 257 ALA A N 1
ATOM 2043 C CA . ALA A 1 257 ? 1.356 6.893 28.209 1.00 86.19 257 ALA A CA 1
ATOM 2044 C C . ALA A 1 257 ? 1.770 5.932 27.074 1.00 86.19 257 ALA A C 1
ATOM 2046 O O . ALA A 1 257 ? 2.699 6.205 26.315 1.00 86.19 257 ALA A O 1
ATOM 2047 N N . ARG A 1 258 ? 1.062 4.803 26.901 1.00 87.19 258 ARG A N 1
ATOM 2048 C CA . ARG A 1 258 ? 1.285 3.888 25.762 1.00 87.19 258 ARG A CA 1
ATOM 2049 C C . ARG A 1 258 ? 0.847 4.493 24.425 1.00 87.19 258 ARG A C 1
ATOM 2051 O O . ARG A 1 258 ? 1.432 4.180 23.392 1.00 87.19 258 ARG A O 1
ATOM 2058 N N . ALA A 1 259 ? -0.204 5.309 24.410 1.00 87.06 259 ALA A N 1
ATOM 2059 C CA . ALA A 1 259 ? -0.666 5.983 23.200 1.00 87.06 259 ALA A CA 1
ATOM 2060 C C . ALA A 1 259 ? 0.292 7.103 22.767 1.00 87.06 259 ALA A C 1
ATOM 2062 O O . ALA A 1 259 ? 0.555 7.230 21.575 1.00 87.06 259 ALA A O 1
ATOM 2063 N N . GLU A 1 260 ? 0.842 7.860 23.715 1.00 90.44 260 GLU A N 1
ATOM 2064 C CA . GLU A 1 260 ? 1.867 8.880 23.466 1.00 90.44 260 GLU A CA 1
ATOM 2065 C C . GLU A 1 260 ? 3.148 8.252 22.919 1.00 90.44 260 GLU A C 1
ATOM 2067 O O . GLU A 1 260 ? 3.583 8.635 21.839 1.00 90.44 260 GLU A O 1
ATOM 2072 N N . LYS A 1 261 ? 3.653 7.175 23.540 1.00 90.81 261 LYS A N 1
ATOM 2073 C CA . LYS A 1 261 ? 4.811 6.432 23.006 1.00 90.81 261 LYS A CA 1
ATOM 2074 C C . LYS A 1 261 ? 4.610 5.969 21.561 1.00 90.81 261 LYS A C 1
ATOM 2076 O O . LYS A 1 261 ? 5.496 6.143 20.732 1.00 90.81 261 LYS A O 1
ATOM 2081 N N . ARG A 1 262 ? 3.426 5.437 21.233 1.00 88.31 262 ARG A N 1
ATOM 2082 C CA . ARG A 1 262 ? 3.098 5.033 19.854 1.00 88.31 262 ARG A CA 1
ATOM 2083 C C . ARG A 1 262 ? 3.029 6.217 18.890 1.00 88.31 262 ARG A C 1
ATOM 2085 O O . ARG A 1 262 ? 3.385 6.063 17.726 1.00 88.31 262 ARG A O 1
ATOM 2092 N N . ARG A 1 263 ? 2.570 7.388 19.343 1.00 89.75 263 ARG A N 1
ATOM 2093 C CA . ARG A 1 263 ? 2.585 8.613 18.527 1.00 89.75 263 ARG A CA 1
ATOM 2094 C C . ARG A 1 263 ? 4.012 9.069 18.249 1.00 89.75 263 ARG A C 1
ATOM 2096 O O . ARG A 1 263 ? 4.303 9.390 17.102 1.00 89.75 263 ARG A O 1
ATOM 2103 N N . ASP A 1 264 ? 4.883 9.037 19.250 1.00 91.88 264 ASP A N 1
ATOM 2104 C CA . ASP A 1 264 ? 6.286 9.427 19.099 1.00 91.88 264 ASP A CA 1
ATOM 2105 C C . ASP A 1 264 ? 7.040 8.463 18.172 1.00 91.88 264 ASP A C 1
ATOM 2107 O O . ASP A 1 264 ? 7.781 8.892 17.290 1.00 91.88 264 ASP A O 1
ATOM 2111 N N . GLU A 1 265 ? 6.815 7.154 18.312 1.00 91.12 265 GLU A N 1
ATOM 2112 C CA . GLU A 1 265 ? 7.362 6.137 17.405 1.00 91.12 265 GLU A CA 1
ATOM 2113 C C . GLU A 1 265 ? 6.879 6.339 15.966 1.00 91.12 265 GLU A C 1
ATOM 2115 O O . GLU A 1 265 ? 7.689 6.312 15.039 1.00 91.12 265 GLU A O 1
ATOM 2120 N N . TYR A 1 266 ? 5.586 6.613 15.775 1.00 89.12 266 TYR A N 1
ATOM 2121 C CA . TYR A 1 266 ? 5.023 6.900 14.458 1.00 89.12 266 TYR A CA 1
ATOM 2122 C C . TYR A 1 266 ? 5.612 8.176 13.841 1.00 89.12 266 TYR A C 1
ATOM 2124 O O . TYR A 1 266 ? 5.949 8.196 12.659 1.00 89.12 266 TYR A O 1
ATOM 2132 N N . GLN A 1 267 ? 5.789 9.241 14.629 1.00 89.62 267 GLN A N 1
ATOM 2133 C CA . GLN A 1 267 ? 6.433 10.469 14.156 1.00 89.62 267 GLN A CA 1
ATOM 2134 C C . GLN A 1 267 ? 7.889 10.226 13.752 1.00 89.62 267 GLN A C 1
ATOM 2136 O O . GLN A 1 267 ? 8.306 10.690 12.693 1.00 89.62 267 GLN A O 1
ATOM 2141 N N . ARG A 1 268 ? 8.642 9.444 14.536 1.00 92.38 268 ARG A N 1
ATOM 2142 C CA . ARG A 1 268 ? 10.018 9.054 14.191 1.00 92.38 268 ARG A CA 1
ATOM 2143 C C . ARG A 1 268 ? 10.078 8.210 12.920 1.00 92.38 268 ARG A C 1
ATOM 2145 O O . ARG A 1 268 ? 10.964 8.425 12.103 1.00 92.38 268 ARG A O 1
ATOM 2152 N N . GLN A 1 269 ? 9.146 7.274 12.729 1.00 89.25 269 GLN A N 1
ATOM 2153 C CA . GLN A 1 269 ? 9.055 6.494 11.489 1.00 89.25 269 GLN A CA 1
ATOM 2154 C C . GLN A 1 269 ? 8.769 7.396 10.286 1.00 89.25 269 GLN A C 1
ATOM 2156 O O . GLN A 1 269 ? 9.468 7.309 9.285 1.00 89.25 269 GLN A O 1
ATOM 2161 N N . ARG A 1 270 ? 7.826 8.337 10.410 1.00 90.69 270 ARG A N 1
ATOM 2162 C CA . ARG A 1 270 ? 7.513 9.299 9.341 1.00 90.69 270 ARG A CA 1
ATOM 2163 C C . ARG A 1 270 ? 8.680 10.219 8.997 1.00 90.69 270 ARG A C 1
ATOM 2165 O O . ARG A 1 270 ? 8.851 10.544 7.827 1.00 90.69 270 ARG A O 1
ATOM 2172 N N . GLN A 1 271 ? 9.466 10.639 9.987 1.00 91.06 271 GLN A N 1
ATOM 2173 C CA . GLN A 1 271 ? 10.682 11.421 9.749 1.00 91.06 271 GLN A CA 1
ATOM 2174 C C . GLN A 1 271 ? 11.726 10.603 8.984 1.00 91.06 271 GLN A C 1
ATOM 2176 O O . GLN A 1 271 ? 12.227 11.079 7.972 1.00 91.06 271 GLN A O 1
ATOM 2181 N N . LYS A 1 272 ? 11.968 9.346 9.382 1.00 90.19 272 LYS A N 1
ATOM 2182 C CA . LYS A 1 272 ? 12.877 8.444 8.656 1.00 90.19 272 LYS A CA 1
ATOM 2183 C C . LYS A 1 272 ? 12.427 8.187 7.218 1.00 90.19 272 LYS A C 1
ATOM 2185 O O . LYS A 1 272 ? 13.235 8.292 6.309 1.00 90.19 272 LYS A O 1
ATOM 2190 N N . GLU A 1 273 ? 11.137 7.937 6.995 1.00 87.56 273 GLU A N 1
ATOM 2191 C CA . GLU A 1 273 ? 10.578 7.783 5.642 1.00 87.56 273 GLU A CA 1
ATOM 2192 C C . GLU A 1 273 ? 10.782 9.046 4.786 1.00 87.56 273 GLU A C 1
ATOM 2194 O O . GLU A 1 273 ? 11.039 8.956 3.586 1.00 87.56 273 GLU A O 1
ATOM 2199 N N . GLN A 1 274 ? 10.662 10.238 5.383 1.00 85.94 274 GLN A N 1
ATOM 2200 C CA . GLN A 1 274 ? 10.919 11.500 4.685 1.00 85.94 274 GLN A CA 1
ATOM 2201 C C . GLN A 1 274 ? 12.403 11.690 4.363 1.00 85.94 274 GLN A C 1
ATOM 2203 O O . GLN A 1 274 ? 12.718 12.125 3.258 1.00 85.94 274 GLN A O 1
ATOM 2208 N N . GLU A 1 275 ? 13.301 11.350 5.286 1.00 90.00 275 GLU A N 1
ATOM 2209 C CA . GLU A 1 275 ? 14.750 11.382 5.061 1.00 90.00 275 GLU A CA 1
ATOM 2210 C C . GLU A 1 275 ? 15.164 10.395 3.962 1.00 90.00 275 GLU A C 1
ATOM 2212 O O . GLU A 1 275 ? 15.866 10.779 3.031 1.00 90.00 275 GLU A O 1
ATOM 2217 N N . GLU A 1 276 ? 14.657 9.160 3.992 1.00 88.88 276 GLU A N 1
ATOM 2218 C CA . GLU A 1 276 ? 14.874 8.161 2.938 1.00 88.88 276 GLU A CA 1
ATOM 2219 C C . GLU A 1 276 ? 14.351 8.646 1.580 1.00 88.88 276 GLU A C 1
ATOM 2221 O O . GLU A 1 276 ? 15.017 8.480 0.558 1.00 88.88 276 GLU A O 1
ATOM 2226 N N . PHE A 1 277 ? 13.188 9.303 1.552 1.00 85.88 277 PHE A N 1
ATOM 2227 C CA . PHE A 1 277 ? 12.637 9.867 0.322 1.00 85.88 277 PHE A CA 1
ATOM 2228 C C . PHE A 1 277 ? 13.481 11.026 -0.228 1.00 85.88 277 PHE A C 1
ATOM 2230 O O . PHE A 1 277 ? 13.669 11.131 -1.443 1.00 85.88 277 PHE A O 1
ATOM 2237 N N . LEU A 1 278 ? 13.991 11.900 0.645 1.00 82.81 278 LEU A N 1
ATOM 2238 C CA . LEU A 1 278 ? 14.878 12.996 0.254 1.00 82.81 278 LEU A CA 1
ATOM 2239 C C . LEU A 1 278 ? 16.224 12.467 -0.256 1.00 82.81 278 LEU A C 1
ATOM 2241 O O . LEU A 1 278 ? 16.671 12.918 -1.309 1.00 82.81 278 LEU A O 1
ATOM 2245 N N . ASN A 1 279 ? 16.800 11.465 0.411 1.00 87.50 279 ASN A N 1
ATOM 2246 C CA . ASN A 1 279 ? 18.041 10.813 -0.014 1.00 87.50 279 ASN A CA 1
ATOM 2247 C C . ASN A 1 279 ? 17.869 10.094 -1.361 1.00 87.50 279 ASN A C 1
ATOM 2249 O O . ASN A 1 279 ? 18.659 10.279 -2.280 1.00 87.50 279 ASN A O 1
ATOM 2253 N N . ALA A 1 280 ? 16.773 9.356 -1.552 1.00 82.31 280 ALA A N 1
ATOM 2254 C CA . ALA A 1 280 ? 16.484 8.713 -2.835 1.00 82.31 280 ALA A CA 1
ATOM 2255 C C . ALA A 1 280 ? 16.280 9.735 -3.970 1.00 82.31 280 ALA A C 1
ATOM 2257 O O . ALA A 1 280 ? 16.545 9.451 -5.141 1.00 82.31 280 ALA A O 1
ATOM 2258 N N . ARG A 1 281 ? 15.783 10.937 -3.651 1.00 80.19 281 ARG A N 1
ATOM 2259 C CA . ARG A 1 281 ? 15.666 12.026 -4.622 1.00 80.19 281 ARG A CA 1
ATOM 2260 C C . ARG A 1 281 ? 17.033 12.617 -4.966 1.00 80.19 281 ARG A C 1
ATOM 2262 O O . ARG A 1 281 ? 17.279 12.823 -6.154 1.00 80.19 281 ARG A O 1
ATOM 2269 N N . SER A 1 282 ? 17.902 12.853 -3.982 1.00 84.06 282 SER A N 1
ATOM 2270 C CA . SER A 1 282 ? 19.255 13.358 -4.238 1.00 84.06 282 SER A CA 1
ATOM 2271 C C . SER A 1 282 ? 20.085 12.357 -5.038 1.00 84.06 282 SER A C 1
ATOM 2273 O O . SER A 1 282 ? 20.679 12.751 -6.032 1.00 84.06 282 SER A O 1
ATOM 2275 N N . GLU A 1 283 ? 20.019 11.061 -4.723 1.00 82.69 283 GLU A N 1
ATOM 2276 C CA . GLU A 1 283 ? 20.702 10.006 -5.491 1.00 82.69 283 GLU A CA 1
ATOM 2277 C C . GLU A 1 283 ? 20.269 9.996 -6.966 1.00 82.69 283 GLU A C 1
ATOM 2279 O O . GLU A 1 283 ? 21.090 9.910 -7.878 1.00 82.69 283 GLU A O 1
ATOM 2284 N N . ARG A 1 284 ? 18.966 10.148 -7.241 1.00 83.75 284 ARG A N 1
ATOM 2285 C CA . ARG A 1 284 ? 18.457 10.241 -8.621 1.00 83.75 284 ARG A CA 1
ATOM 2286 C C . ARG A 1 284 ? 18.924 11.507 -9.334 1.00 83.75 284 ARG A C 1
ATOM 2288 O O . ARG A 1 284 ? 19.130 11.482 -10.547 1.00 83.75 284 ARG A O 1
ATOM 2295 N N . GLU A 1 285 ? 19.031 12.621 -8.617 1.00 83.31 285 GLU A N 1
ATOM 2296 C CA . GLU A 1 285 ? 19.543 13.877 -9.166 1.00 83.31 285 GLU A CA 1
ATOM 2297 C C . GLU A 1 285 ? 21.057 13.786 -9.439 1.00 83.31 285 GLU A C 1
ATOM 2299 O O . GLU A 1 285 ? 21.495 14.229 -10.500 1.00 83.31 285 GLU A O 1
ATOM 2304 N N . GLU A 1 286 ? 21.830 13.123 -8.576 1.00 85.12 286 GLU A N 1
ATOM 2305 C CA . GLU A 1 286 ? 23.256 12.829 -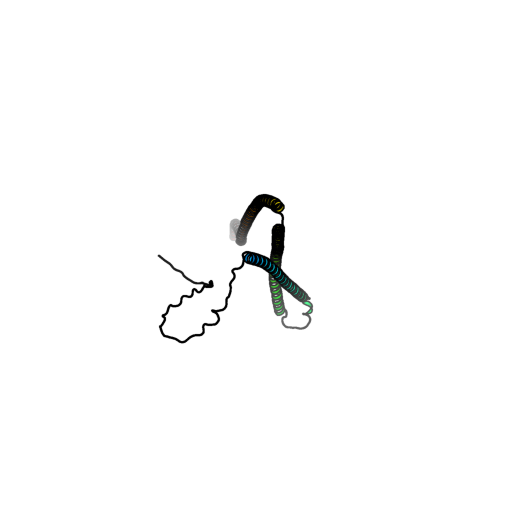8.776 1.00 85.12 286 GLU A CA 1
ATOM 2306 C C . GLU A 1 286 ? 23.491 11.930 -9.996 1.00 85.12 286 GLU A C 1
ATOM 2308 O O . GLU A 1 286 ? 24.294 12.274 -10.866 1.00 85.12 286 GLU A O 1
ATOM 2313 N N . VAL A 1 287 ? 22.735 10.834 -10.136 1.00 86.81 287 VAL A N 1
ATOM 2314 C CA . VAL A 1 287 ? 22.818 9.949 -11.314 1.00 86.81 287 VAL A CA 1
ATOM 2315 C C . VAL A 1 287 ? 22.507 10.718 -12.601 1.00 86.81 287 VAL A C 1
ATOM 2317 O O . VAL A 1 287 ? 23.255 10.622 -13.571 1.00 86.81 287 VAL A O 1
ATOM 2320 N N . ARG A 1 288 ? 21.472 11.571 -12.603 1.00 88.44 288 ARG A N 1
ATOM 2321 C CA . ARG A 1 288 ? 21.165 12.426 -13.765 1.00 88.44 288 ARG A CA 1
ATOM 2322 C C . ARG A 1 288 ? 22.299 13.391 -14.105 1.00 88.44 288 ARG A C 1
ATOM 2324 O O . ARG A 1 288 ? 22.551 13.638 -15.284 1.00 88.44 288 ARG A O 1
ATOM 2331 N N . GLN A 1 289 ? 22.968 13.969 -13.107 1.00 87.75 289 GLN A N 1
ATOM 2332 C CA . GLN A 1 289 ? 24.115 14.847 -13.349 1.00 87.75 289 GLN A CA 1
ATOM 2333 C C . GLN A 1 289 ? 25.303 14.078 -13.938 1.00 87.75 289 GLN A C 1
ATOM 2335 O O . GLN A 1 289 ? 25.960 14.589 -14.850 1.00 87.75 289 GLN A O 1
ATOM 2340 N N . LEU A 1 290 ? 25.543 12.848 -13.474 1.00 88.31 290 LEU A N 1
ATOM 2341 C CA . LEU A 1 290 ? 26.570 11.963 -14.025 1.00 88.31 290 LEU A CA 1
ATOM 2342 C C . LEU A 1 290 ? 26.266 11.577 -15.477 1.00 88.31 290 LEU A C 1
ATOM 2344 O O . LEU A 1 290 ? 27.145 11.710 -16.327 1.00 88.31 290 LEU A O 1
ATOM 2348 N N . ASP A 1 291 ? 25.026 11.205 -15.796 1.00 89.12 291 ASP A N 1
ATOM 2349 C CA . ASP A 1 291 ? 24.616 10.884 -17.169 1.00 89.12 291 ASP A CA 1
ATOM 2350 C C . ASP A 1 291 ? 24.815 12.078 -18.113 1.00 89.12 291 ASP A C 1
ATOM 2352 O O . ASP A 1 291 ? 25.392 11.943 -19.196 1.00 89.12 291 ASP A O 1
ATOM 2356 N N . LEU A 1 292 ? 24.433 13.284 -17.676 1.00 89.75 292 LEU A N 1
ATOM 2357 C CA . LEU A 1 292 ? 24.670 14.515 -18.435 1.00 89.75 292 LEU A CA 1
ATOM 2358 C C . LEU A 1 292 ? 26.167 14.798 -18.639 1.00 89.75 292 LEU A C 1
ATOM 2360 O O . LEU A 1 292 ? 26.566 15.285 -19.702 1.00 89.75 292 LEU A O 1
ATOM 2364 N N . ALA A 1 293 ? 27.007 14.513 -17.642 1.00 89.12 293 ALA A N 1
ATOM 2365 C CA . ALA A 1 293 ? 28.455 14.656 -17.760 1.00 89.12 293 ALA A CA 1
ATOM 2366 C C . ALA A 1 293 ? 29.043 13.641 -18.756 1.00 89.12 293 ALA A C 1
ATOM 2368 O O . ALA A 1 293 ? 29.859 14.024 -19.600 1.00 89.12 293 ALA A O 1
ATOM 2369 N N . ILE A 1 294 ? 28.582 12.387 -18.718 1.00 91.62 294 ILE A N 1
ATOM 2370 C CA . ILE A 1 294 ? 28.978 11.327 -19.655 1.00 91.62 294 ILE A CA 1
ATOM 2371 C C . ILE A 1 294 ? 28.565 11.694 -21.081 1.00 91.62 294 ILE A C 1
ATOM 2373 O O . ILE A 1 294 ? 29.383 11.601 -21.997 1.00 91.62 294 ILE A O 1
ATOM 2377 N N . GLU A 1 295 ? 27.338 12.170 -21.296 1.00 91.81 295 GLU A N 1
ATOM 2378 C CA . GLU A 1 295 ? 26.900 12.625 -22.617 1.00 91.81 295 GLU A CA 1
ATOM 2379 C C . GLU A 1 295 ? 27.756 13.778 -23.143 1.00 91.81 295 GLU A C 1
ATOM 2381 O O . GLU A 1 295 ? 28.161 13.770 -24.307 1.00 91.81 295 GLU A O 1
ATOM 2386 N N . ARG A 1 296 ? 28.073 14.769 -22.298 1.00 92.62 296 ARG A N 1
ATOM 2387 C CA . ARG A 1 296 ? 28.966 15.872 -22.685 1.00 92.62 296 ARG A CA 1
ATOM 2388 C C . ARG A 1 296 ? 30.360 15.366 -23.043 1.00 92.62 296 ARG A C 1
ATOM 2390 O O . ARG A 1 296 ? 30.933 15.852 -24.016 1.00 92.62 296 ARG A O 1
ATOM 2397 N N . ALA A 1 297 ? 30.896 14.404 -22.293 1.00 90.06 297 ALA A N 1
ATOM 2398 C CA . ALA A 1 297 ? 32.187 13.790 -22.588 1.00 90.06 297 ALA A CA 1
ATOM 2399 C C . ALA A 1 297 ? 32.160 13.038 -23.927 1.00 90.06 297 ALA A C 1
ATOM 2401 O O . ALA A 1 297 ? 33.043 13.253 -24.754 1.00 90.06 297 ALA A O 1
ATOM 2402 N N . ARG A 1 298 ? 31.110 12.249 -24.195 1.00 91.62 298 ARG A N 1
ATOM 2403 C CA . ARG A 1 298 ? 30.917 11.546 -25.477 1.00 91.62 298 ARG A CA 1
ATOM 2404 C C . ARG A 1 298 ? 30.819 12.509 -26.656 1.00 91.62 298 ARG A C 1
ATOM 2406 O O . ARG A 1 298 ? 31.481 12.297 -27.664 1.00 91.62 298 ARG A O 1
ATOM 2413 N N . ARG A 1 299 ? 30.054 13.599 -26.523 1.00 92.06 299 ARG A N 1
ATOM 2414 C CA . ARG A 1 299 ? 29.952 14.630 -27.572 1.00 92.06 299 ARG A CA 1
ATOM 2415 C C . ARG A 1 299 ? 31.301 15.293 -27.840 1.00 92.06 299 ARG A C 1
ATOM 2417 O O . ARG A 1 299 ? 31.668 15.454 -28.996 1.00 92.06 299 ARG A O 1
ATOM 2424 N N . LYS A 1 300 ? 32.057 15.643 -26.791 1.00 93.38 300 LYS A N 1
ATOM 2425 C CA . LYS A 1 300 ? 33.421 16.175 -26.951 1.00 93.38 300 LYS A CA 1
ATOM 2426 C C . LYS A 1 300 ? 34.328 15.171 -27.654 1.00 93.38 300 LYS A C 1
ATOM 2428 O O . LYS A 1 300 ? 35.055 15.565 -28.555 1.00 93.38 300 LYS A O 1
ATOM 2433 N N . HIS A 1 301 ? 34.269 13.898 -27.269 1.00 90.69 301 HIS A N 1
ATOM 2434 C CA . HIS A 1 301 ? 35.067 12.849 -27.893 1.00 90.69 301 HIS A CA 1
ATOM 2435 C C . HIS A 1 301 ? 34.750 12.694 -29.384 1.00 90.69 301 HIS A C 1
ATOM 2437 O O . HIS A 1 301 ? 35.675 12.738 -30.182 1.00 90.69 301 HIS A O 1
ATOM 2443 N N . GLY A 1 302 ? 33.470 12.662 -29.767 1.00 91.00 302 GLY A N 1
ATOM 2444 C CA . GLY A 1 302 ? 33.076 12.620 -31.180 1.00 91.00 302 GLY A CA 1
ATOM 2445 C C . GLY A 1 302 ? 33.570 13.831 -31.983 1.00 91.00 302 GLY A C 1
ATOM 2446 O O . GLY A 1 302 ? 34.016 13.676 -33.113 1.00 91.00 302 GLY A O 1
ATOM 2447 N N . VAL A 1 303 ? 33.586 15.032 -31.386 1.00 94.19 303 VAL A N 1
ATOM 2448 C CA . VAL A 1 303 ? 34.185 16.224 -32.022 1.00 94.19 303 VAL A CA 1
ATOM 2449 C C . VAL A 1 303 ? 35.699 16.065 -32.205 1.00 94.19 303 VAL A C 1
ATOM 2451 O O . VAL A 1 303 ? 36.237 16.481 -33.229 1.00 94.19 303 VAL A O 1
ATOM 2454 N N . TYR A 1 304 ? 36.398 15.469 -31.234 1.00 92.56 304 TYR A N 1
ATOM 2455 C CA . TYR A 1 304 ? 37.826 15.169 -31.372 1.00 92.56 304 TYR A CA 1
ATOM 2456 C C . TYR A 1 304 ? 38.090 14.126 -32.462 1.00 92.56 304 TYR A C 1
ATOM 2458 O O . TYR A 1 304 ? 39.006 14.323 -33.256 1.00 92.56 304 TYR A O 1
ATOM 2466 N N . GLU A 1 305 ? 37.297 13.056 -32.532 1.00 91.88 305 GLU A N 1
ATOM 2467 C CA . GLU A 1 305 ? 37.404 12.039 -33.586 1.00 91.88 305 GLU A CA 1
ATOM 2468 C C . GLU A 1 305 ? 37.187 12.658 -34.972 1.00 91.88 305 GLU A C 1
ATOM 2470 O O . GLU A 1 305 ? 38.035 12.506 -35.849 1.00 91.88 305 GLU A O 1
ATOM 2475 N N . GLU A 1 306 ? 36.136 13.464 -35.145 1.00 91.50 306 GLU A N 1
ATOM 2476 C CA . GLU A 1 306 ? 35.858 14.156 -36.410 1.00 91.50 306 GLU A CA 1
ATOM 2477 C C . GLU A 1 306 ? 36.987 15.135 -36.795 1.00 91.50 306 GLU A C 1
ATOM 2479 O O . GLU A 1 306 ? 37.357 15.261 -37.966 1.00 91.50 306 GLU A O 1
ATOM 2484 N N . ALA A 1 307 ? 37.574 15.833 -35.816 1.00 89.25 307 ALA A N 1
ATOM 2485 C CA . ALA A 1 307 ? 38.728 16.697 -36.053 1.00 89.25 307 ALA A CA 1
ATOM 2486 C C . ALA A 1 307 ? 39.963 15.891 -36.490 1.00 89.25 307 ALA A C 1
ATOM 2488 O O . ALA A 1 307 ? 40.670 16.310 -37.408 1.00 89.25 307 ALA A O 1
ATOM 2489 N N . MET A 1 308 ? 40.207 14.728 -35.883 1.00 89.81 308 MET A N 1
ATOM 2490 C CA . MET A 1 308 ? 41.311 13.838 -36.252 1.00 89.81 308 MET A CA 1
ATOM 2491 C C . MET A 1 308 ? 41.136 13.260 -37.659 1.00 89.81 308 MET A C 1
ATOM 2493 O O . MET A 1 308 ? 42.094 13.250 -38.434 1.00 89.81 308 MET A O 1
ATOM 2497 N N . GLU A 1 309 ? 39.918 12.861 -38.030 1.00 90.62 309 GLU A N 1
ATOM 2498 C CA . GLU A 1 309 ? 39.597 12.403 -39.387 1.00 90.62 309 GLU A CA 1
ATOM 2499 C C . GLU A 1 309 ? 39.850 13.491 -40.438 1.00 90.62 309 GLU A C 1
ATOM 2501 O O . GLU A 1 309 ? 40.363 13.197 -41.517 1.00 90.62 309 GLU A O 1
ATOM 2506 N N . LYS A 1 310 ? 39.555 14.761 -40.122 1.00 90.88 310 LYS A N 1
ATOM 2507 C CA . LYS A 1 310 ? 39.827 15.904 -41.014 1.00 90.88 310 LYS A CA 1
ATOM 2508 C C . LYS A 1 310 ? 41.305 16.288 -41.072 1.00 90.88 310 LYS A C 1
ATOM 2510 O O . LYS A 1 310 ? 41.771 16.739 -42.118 1.00 90.88 310 LYS A O 1
ATOM 2515 N N . LEU A 1 311 ? 42.052 16.120 -39.981 1.00 90.19 311 LEU A N 1
ATOM 2516 C CA . LEU A 1 311 ? 43.485 16.431 -39.925 1.00 90.19 311 LEU A CA 1
ATOM 2517 C C . LEU A 1 311 ? 44.350 15.374 -40.626 1.00 90.19 311 LEU A C 1
ATOM 2519 O O . LEU A 1 311 ? 45.368 15.729 -41.219 1.00 90.19 311 LEU A O 1
ATOM 2523 N N . ALA A 1 312 ? 43.938 14.104 -40.622 1.00 87.25 312 ALA A N 1
ATOM 2524 C CA . ALA A 1 312 ? 44.661 13.006 -41.268 1.00 87.25 312 ALA A CA 1
ATOM 2525 C C . ALA A 1 312 ? 44.973 13.225 -42.771 1.00 87.25 312 ALA A C 1
ATOM 2527 O O . ALA A 1 312 ? 46.119 13.035 -43.178 1.00 87.25 312 ALA A O 1
ATOM 2528 N N . PRO A 1 313 ? 44.037 13.655 -43.640 1.00 90.31 313 PRO A N 1
ATOM 2529 C CA . PRO A 1 313 ? 44.363 13.939 -45.038 1.00 90.31 313 PRO A CA 1
ATOM 2530 C C . PRO A 1 313 ? 45.239 15.189 -45.198 1.00 90.31 313 PRO A C 1
ATOM 2532 O O . PRO A 1 313 ? 46.039 15.254 -46.133 1.00 90.31 313 PRO A O 1
ATOM 2535 N N . ILE A 1 314 ? 45.121 16.169 -44.293 1.00 91.25 314 ILE A N 1
ATOM 2536 C CA . ILE A 1 314 ? 45.918 17.402 -44.324 1.00 91.25 314 ILE A CA 1
ATOM 2537 C C . ILE A 1 314 ? 47.382 17.098 -43.991 1.00 91.25 314 ILE A C 1
ATOM 2539 O O . ILE A 1 314 ? 48.267 17.592 -44.687 1.00 91.25 314 ILE A O 1
ATOM 2543 N N . SER A 1 315 ? 47.655 16.251 -42.994 1.00 88.12 315 SER A N 1
ATOM 2544 C CA . SER A 1 315 ? 49.027 15.841 -42.668 1.00 88.12 315 SER A CA 1
ATOM 2545 C C . SER A 1 315 ? 49.674 15.068 -43.821 1.00 88.12 315 SER A C 1
ATOM 2547 O O . SER A 1 315 ? 50.800 15.374 -44.209 1.00 88.12 315 SER A O 1
ATOM 2549 N N . ILE A 1 316 ? 48.933 14.159 -44.463 1.00 90.44 316 ILE A N 1
ATOM 2550 C CA . ILE A 1 316 ? 49.403 13.436 -45.655 1.00 90.44 316 ILE A CA 1
ATOM 2551 C C . ILE A 1 316 ? 49.688 14.408 -46.813 1.00 90.44 316 ILE A C 1
ATOM 2553 O O . ILE A 1 316 ? 50.681 14.260 -47.530 1.00 90.44 316 ILE A O 1
ATOM 2557 N N . ALA A 1 317 ? 48.827 15.407 -47.027 1.00 90.62 317 ALA A N 1
ATOM 2558 C CA . ALA A 1 317 ? 49.044 16.427 -48.051 1.00 90.62 317 ALA A CA 1
ATOM 2559 C C . ALA A 1 317 ? 50.285 17.283 -47.751 1.00 90.62 317 ALA A C 1
ATOM 2561 O O . ALA A 1 317 ? 51.068 17.558 -48.662 1.00 90.62 317 ALA A O 1
ATOM 2562 N N . TYR A 1 318 ? 50.498 17.642 -46.485 1.00 92.50 318 TYR A N 1
ATOM 2563 C CA . TYR A 1 318 ? 51.668 18.384 -46.026 1.00 92.50 318 TYR A CA 1
ATOM 2564 C C . TYR A 1 318 ? 52.971 17.598 -46.241 1.00 92.50 318 TYR A C 1
ATOM 2566 O O . TYR A 1 318 ? 53.906 18.119 -46.844 1.00 92.50 318 TYR A O 1
ATOM 2574 N N . GLU A 1 319 ? 53.014 16.312 -45.879 1.00 92.00 319 GLU A N 1
ATOM 2575 C CA . GLU A 1 319 ? 54.174 15.447 -46.147 1.00 92.00 319 GLU A CA 1
ATOM 2576 C C . GLU A 1 319 ? 54.494 15.333 -47.645 1.00 92.00 319 GLU A C 1
ATOM 2578 O O . GLU A 1 319 ? 55.659 15.306 -48.048 1.00 92.00 319 GLU A O 1
ATOM 2583 N N . ARG A 1 320 ? 53.465 15.277 -48.501 1.00 92.12 320 ARG A N 1
ATOM 2584 C CA . ARG A 1 320 ? 53.653 15.262 -49.961 1.00 92.12 320 ARG A CA 1
ATOM 2585 C C . ARG A 1 320 ? 54.240 16.573 -50.473 1.00 92.12 320 ARG A C 1
ATOM 2587 O O . ARG A 1 320 ? 55.040 16.536 -51.406 1.00 92.12 320 ARG A O 1
ATOM 2594 N N . LEU A 1 321 ? 53.837 17.708 -49.904 1.00 92.50 321 LEU A N 1
ATOM 2595 C CA . LEU A 1 321 ? 54.387 19.015 -50.262 1.00 92.50 321 LEU A CA 1
ATOM 2596 C C . LEU A 1 321 ? 55.850 19.136 -49.836 1.00 92.50 321 LEU A C 1
ATOM 2598 O O . LEU A 1 321 ? 56.667 19.508 -50.672 1.00 92.50 321 LEU A O 1
ATOM 2602 N N . LEU A 1 322 ? 56.196 18.714 -48.617 1.00 91.81 322 LEU A N 1
ATOM 2603 C CA . LEU A 1 322 ? 57.587 18.683 -48.152 1.00 91.81 322 LEU A CA 1
ATOM 2604 C C . LEU A 1 322 ? 58.477 17.822 -49.059 1.00 91.81 322 LEU A C 1
ATOM 2606 O O . LEU A 1 322 ? 59.527 18.269 -49.509 1.00 91.81 322 LEU A O 1
ATOM 2610 N N . LYS A 1 323 ? 58.024 16.618 -49.435 1.00 91.88 323 LYS A N 1
ATOM 2611 C CA . LYS A 1 323 ? 58.768 15.763 -50.380 1.00 91.88 323 LYS A CA 1
ATOM 2612 C C . LYS A 1 323 ? 58.936 16.414 -51.755 1.00 91.88 323 LYS A C 1
ATOM 2614 O O . LYS A 1 323 ? 59.971 16.241 -52.392 1.00 91.88 323 LYS A O 1
ATOM 2619 N N . LYS A 1 324 ? 57.931 17.154 -52.238 1.00 89.88 324 LYS A N 1
ATOM 2620 C CA . LYS A 1 324 ? 58.044 17.908 -53.497 1.00 89.88 324 LYS A CA 1
ATOM 2621 C C . LYS A 1 324 ? 59.049 19.049 -53.380 1.00 89.88 324 LYS A C 1
ATOM 2623 O O . LYS A 1 324 ? 59.832 19.235 -54.303 1.00 89.88 324 LYS A O 1
ATOM 2628 N N . GLU A 1 325 ? 59.044 19.780 -52.272 1.00 91.38 325 GLU A N 1
ATOM 2629 C CA . GLU A 1 325 ? 60.012 20.843 -52.002 1.00 91.38 325 GLU A CA 1
ATOM 2630 C C . GLU A 1 325 ? 61.445 20.296 -51.958 1.00 91.38 325 GLU A C 1
ATOM 2632 O O . GLU A 1 325 ? 62.325 20.827 -52.634 1.00 91.38 325 GLU A O 1
ATOM 2637 N N . GLU A 1 326 ? 61.671 19.176 -51.264 1.00 89.94 326 GLU A N 1
ATOM 2638 C CA . GLU A 1 326 ? 62.968 18.491 -51.241 1.00 89.94 326 GLU A CA 1
ATOM 2639 C C . GLU A 1 326 ? 63.432 18.077 -52.644 1.00 89.94 326 GLU A C 1
ATOM 2641 O O . GLU A 1 326 ? 64.598 18.270 -52.996 1.00 89.94 326 GLU A O 1
ATOM 2646 N N . LEU A 1 327 ? 62.530 17.526 -53.465 1.00 88.69 327 LEU A N 1
ATOM 2647 C CA . LEU A 1 327 ? 62.837 17.149 -54.846 1.00 88.69 327 LEU A CA 1
ATOM 2648 C C . LEU A 1 327 ? 63.192 18.366 -55.701 1.00 88.69 327 LEU A C 1
ATOM 2650 O O . LEU A 1 327 ? 64.188 18.327 -56.418 1.00 88.69 327 LEU A O 1
ATOM 2654 N N . VAL A 1 328 ? 62.421 19.452 -55.603 1.00 88.12 328 VAL A N 1
ATOM 2655 C CA . VAL A 1 328 ? 62.699 20.703 -56.324 1.00 88.12 328 VAL A CA 1
ATOM 2656 C C . VAL A 1 328 ? 64.046 21.278 -55.892 1.00 88.12 328 VAL A C 1
ATOM 2658 O O . VAL A 1 328 ? 64.858 21.619 -56.747 1.00 88.12 328 VAL A O 1
ATOM 2661 N N . SER A 1 329 ? 64.329 21.315 -54.590 1.00 84.50 329 SER A N 1
ATOM 2662 C CA . SER A 1 329 ? 65.605 21.793 -54.050 1.00 84.50 329 SER A CA 1
ATOM 2663 C C . SER A 1 329 ? 66.791 20.973 -54.576 1.00 84.50 329 SER A C 1
ATOM 2665 O O . SER A 1 329 ? 67.763 21.538 -55.082 1.00 84.50 329 SER A O 1
ATOM 2667 N N . ARG A 1 330 ? 66.682 19.635 -54.580 1.00 82.50 330 ARG A N 1
ATOM 2668 C CA . ARG A 1 330 ? 67.703 18.739 -55.155 1.00 82.50 330 ARG A CA 1
ATOM 2669 C C . ARG A 1 330 ? 67.857 18.915 -56.668 1.00 82.50 330 ARG A C 1
ATOM 2671 O O . ARG A 1 330 ? 68.983 18.944 -57.159 1.00 82.50 330 ARG A O 1
ATOM 2678 N N . CYS A 1 331 ? 66.763 19.061 -57.416 1.00 78.31 331 CYS A N 1
ATOM 2679 C CA . CYS A 1 331 ? 66.810 19.328 -58.856 1.00 78.31 331 CYS A CA 1
ATOM 2680 C C . CYS A 1 331 ? 67.492 20.666 -59.161 1.00 78.31 331 CYS A C 1
ATOM 2682 O O . CYS A 1 331 ? 68.355 20.708 -60.034 1.00 78.31 331 CYS A O 1
ATOM 2684 N N . CYS A 1 332 ? 67.172 21.726 -58.413 1.00 76.56 332 CYS A N 1
ATOM 2685 C CA . CYS A 1 332 ? 67.817 23.031 -58.541 1.00 76.56 332 CYS A CA 1
ATOM 2686 C C . CYS A 1 332 ? 69.327 22.942 -58.268 1.00 76.56 332 CYS A C 1
ATOM 2688 O O . CYS A 1 332 ? 70.126 23.456 -59.053 1.00 76.56 332 CYS A O 1
ATOM 2690 N N . GLN A 1 333 ? 69.737 22.227 -57.214 1.00 74.50 333 GLN A N 1
ATOM 2691 C CA . GLN A 1 333 ? 71.152 21.974 -56.919 1.00 74.50 333 GLN A CA 1
ATOM 2692 C C . GLN A 1 333 ? 71.853 21.225 -58.062 1.00 74.50 333 GLN A C 1
ATOM 2694 O O . GLN A 1 333 ? 72.932 21.631 -58.491 1.00 74.50 333 GLN A O 1
ATOM 2699 N N . LEU A 1 334 ? 71.227 20.184 -58.618 1.00 70.75 334 LEU A N 1
ATOM 2700 C CA . LEU A 1 334 ? 71.770 19.452 -59.764 1.00 70.75 334 LEU A CA 1
ATOM 2701 C C . LEU A 1 334 ? 71.874 20.338 -61.011 1.00 70.75 334 LEU A C 1
ATOM 2703 O O . LEU A 1 334 ? 72.901 20.309 -61.679 1.00 70.75 334 LEU A O 1
ATOM 2707 N N . THR A 1 335 ? 70.881 21.176 -61.316 1.00 67.12 335 THR A N 1
ATOM 2708 C CA . THR A 1 335 ? 70.989 22.113 -62.446 1.00 67.12 335 THR A CA 1
ATOM 2709 C C . THR A 1 335 ? 72.122 23.116 -62.263 1.00 67.12 335 THR A C 1
ATOM 2711 O O . THR A 1 335 ? 72.841 23.375 -63.222 1.00 67.12 335 THR A O 1
ATOM 2714 N N . VAL A 1 336 ? 72.355 23.624 -61.050 1.00 69.94 336 VAL A N 1
ATOM 2715 C CA . VAL A 1 336 ? 73.479 24.535 -60.772 1.00 69.94 336 VAL A CA 1
ATOM 2716 C C . VAL A 1 336 ? 74.831 23.831 -60.937 1.00 69.94 336 VAL A C 1
ATOM 2718 O O . VAL A 1 336 ? 75.780 24.447 -61.411 1.00 69.94 336 VAL A O 1
ATOM 2721 N N . ILE A 1 337 ? 74.923 22.540 -60.610 1.00 67.69 337 ILE A N 1
ATOM 2722 C CA . ILE A 1 337 ? 76.162 21.754 -60.735 1.00 67.69 337 ILE A CA 1
ATOM 2723 C C . ILE A 1 337 ? 76.417 21.302 -62.186 1.00 67.69 337 ILE A C 1
ATOM 2725 O O . ILE A 1 337 ? 77.553 21.338 -62.660 1.00 67.69 337 ILE A O 1
ATOM 2729 N N . TYR A 1 338 ? 75.377 20.884 -62.913 1.00 61.75 338 TYR A N 1
ATOM 2730 C CA . TYR A 1 338 ? 75.510 20.258 -64.234 1.00 61.75 338 TYR A CA 1
ATOM 2731 C C . TYR A 1 338 ? 75.357 21.225 -65.419 1.00 61.75 338 TYR A C 1
ATOM 2733 O O . TYR A 1 338 ? 75.897 20.959 -66.491 1.00 61.75 338 TYR A O 1
ATOM 2741 N N . MET A 1 339 ? 74.675 22.365 -65.268 1.00 61.72 339 MET A N 1
ATOM 2742 C CA . MET A 1 339 ? 74.573 23.353 -66.355 1.00 61.72 339 MET A CA 1
ATOM 2743 C C . MET A 1 339 ? 75.919 23.991 -66.735 1.00 61.72 339 MET A C 1
ATOM 2745 O O . MET A 1 339 ? 76.169 24.126 -67.934 1.00 61.72 339 MET A O 1
ATOM 2749 N N . PRO A 1 340 ? 76.827 24.331 -65.797 1.00 63.47 340 PRO A N 1
ATOM 2750 C CA . PRO A 1 340 ? 78.153 24.843 -66.146 1.00 63.47 340 PRO A CA 1
ATOM 2751 C C . PRO A 1 340 ? 79.013 23.797 -66.863 1.00 63.47 340 PRO A C 1
ATOM 2753 O O . PRO A 1 340 ? 79.754 24.125 -67.784 1.00 63.47 340 PRO A O 1
ATOM 2756 N N . THR A 1 341 ? 78.906 22.522 -66.480 1.00 63.88 341 THR A N 1
ATOM 2757 C CA . THR A 1 341 ? 79.703 21.444 -67.087 1.00 63.88 341 THR A CA 1
ATOM 2758 C C . THR A 1 341 ? 79.190 21.071 -68.476 1.00 63.88 341 THR A C 1
ATOM 2760 O O . THR A 1 341 ? 79.996 20.878 -69.384 1.00 63.88 341 THR A O 1
ATOM 2763 N N . LEU A 1 342 ? 77.870 21.065 -68.688 1.00 61.12 342 LEU A N 1
ATOM 2764 C CA . LEU A 1 342 ? 77.262 20.866 -70.008 1.00 61.12 342 LEU A CA 1
ATOM 2765 C C . LEU A 1 342 ? 77.515 22.041 -70.959 1.00 61.12 342 LEU A C 1
ATOM 2767 O O . LEU A 1 342 ? 77.836 21.816 -72.123 1.00 61.12 342 LEU A O 1
ATOM 2771 N N . THR A 1 343 ? 77.428 23.2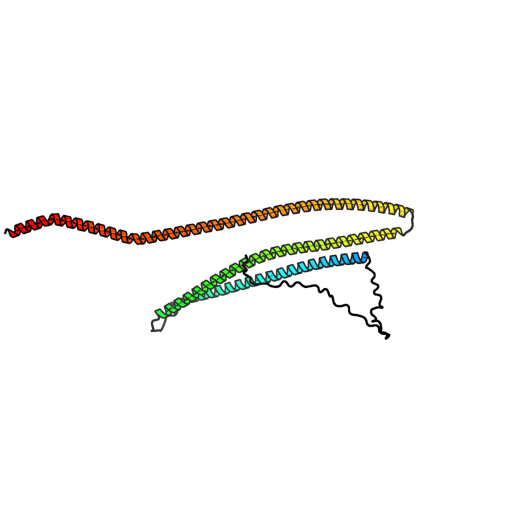86 -70.485 1.00 64.06 343 THR A N 1
ATOM 2772 C CA . THR A 1 343 ? 77.763 24.460 -71.313 1.00 64.06 343 THR A CA 1
ATOM 2773 C C . THR A 1 343 ? 79.247 24.494 -71.672 1.00 64.06 343 THR A C 1
ATOM 2775 O O . THR A 1 343 ? 79.581 24.789 -72.817 1.00 64.06 343 THR A O 1
ATOM 2778 N N . CYS A 1 344 ? 80.138 24.102 -70.758 1.00 61.19 344 CYS A N 1
ATOM 2779 C CA . CYS A 1 344 ? 81.569 23.979 -71.047 1.00 61.19 344 CYS A CA 1
ATOM 2780 C C . CYS A 1 344 ? 81.867 22.825 -72.030 1.00 61.19 344 CYS A C 1
ATOM 2782 O O . CYS A 1 344 ? 82.661 22.990 -72.956 1.00 61.19 344 CYS A O 1
ATOM 2784 N N . ALA A 1 345 ? 81.176 21.685 -71.909 1.00 62.16 345 ALA A N 1
ATOM 2785 C CA . ALA A 1 345 ? 81.284 20.570 -72.856 1.00 62.16 345 ALA A CA 1
ATOM 2786 C C . ALA A 1 345 ? 80.767 20.936 -74.262 1.00 62.16 345 ALA A C 1
ATOM 2788 O O . ALA A 1 345 ? 81.417 20.625 -75.258 1.00 62.16 345 ALA A O 1
ATOM 2789 N N . LEU A 1 346 ? 79.646 21.657 -74.363 1.00 64.19 346 LEU A N 1
ATOM 2790 C CA . LEU A 1 346 ? 79.111 22.156 -75.637 1.00 64.19 346 LEU A CA 1
ATOM 2791 C C . LEU A 1 346 ? 79.999 23.253 -76.255 1.00 64.19 346 LEU A C 1
ATOM 2793 O O . LEU A 1 346 ? 80.173 23.299 -77.475 1.00 64.19 346 LEU A O 1
ATOM 2797 N N . ALA A 1 347 ? 80.625 24.099 -75.433 1.00 62.34 347 ALA A N 1
ATOM 2798 C CA . ALA A 1 347 ? 81.620 25.073 -75.886 1.00 62.34 347 ALA A CA 1
ATOM 2799 C C . ALA A 1 347 ? 82.903 24.402 -76.419 1.00 62.34 347 ALA A C 1
ATOM 2801 O O . ALA A 1 347 ? 83.528 24.911 -77.347 1.00 62.34 347 ALA A O 1
ATOM 2802 N N . LEU A 1 348 ? 83.290 23.247 -75.868 1.00 63.66 348 LEU A N 1
ATOM 2803 C CA . LEU A 1 348 ? 84.414 22.449 -76.369 1.00 63.66 348 LEU A CA 1
ATOM 2804 C C . LEU A 1 348 ? 84.083 21.718 -77.678 1.00 63.66 348 LEU A C 1
ATOM 2806 O O . LEU A 1 348 ? 84.954 21.599 -78.536 1.00 63.66 348 LEU A O 1
ATOM 2810 N N . ILE A 1 349 ? 82.840 21.263 -77.854 1.00 68.56 349 ILE A N 1
ATOM 2811 C CA . ILE A 1 349 ? 82.382 20.619 -79.096 1.00 68.56 349 ILE A CA 1
ATOM 2812 C C . ILE A 1 349 ? 82.261 21.636 -80.241 1.00 68.56 349 ILE A C 1
ATOM 2814 O O . ILE A 1 349 ? 82.624 21.312 -81.360 1.00 68.56 349 ILE A O 1
ATOM 2818 N N . SER A 1 350 ? 81.822 22.868 -79.969 1.00 62.81 350 SER A N 1
ATOM 2819 C CA . SER A 1 350 ? 81.688 23.935 -80.983 1.00 62.81 350 SER A CA 1
ATOM 2820 C C . SER A 1 350 ? 83.004 24.616 -81.391 1.00 62.81 350 SER A C 1
ATOM 2822 O O . SER A 1 350 ? 83.004 25.457 -82.287 1.00 62.81 350 SER A O 1
ATOM 2824 N N . ARG A 1 351 ? 84.124 24.280 -80.735 1.00 57.25 351 ARG A N 1
ATOM 2825 C CA . ARG A 1 351 ? 85.482 24.737 -81.093 1.00 57.25 351 ARG A CA 1
ATOM 2826 C C . ARG A 1 351 ? 86.287 23.714 -81.905 1.00 57.25 351 ARG A C 1
ATOM 2828 O O . ARG A 1 351 ? 87.433 24.004 -82.248 1.00 57.25 351 ARG A O 1
ATOM 2835 N N . ARG A 1 352 ? 85.724 22.536 -82.171 1.00 49.66 352 ARG A N 1
ATOM 2836 C CA . ARG A 1 352 ? 86.210 21.592 -83.185 1.00 49.66 352 ARG A CA 1
ATOM 2837 C C . ARG A 1 352 ? 85.394 21.772 -84.451 1.00 49.66 352 ARG A C 1
ATOM 2839 O O . ARG A 1 352 ? 85.994 21.572 -85.526 1.00 49.66 352 ARG A O 1
#